Protein AF-A0A537YPH7-F1 (afdb_monomer)

Structure (mmCIF, N/CA/C/O backbone):
data_AF-A0A537YPH7-F1
#
_entry.id   AF-A0A537YPH7-F1
#
loop_
_atom_site.group_PDB
_atom_site.id
_atom_site.type_symbol
_atom_site.label_atom_id
_atom_site.label_alt_id
_atom_site.label_comp_id
_atom_site.label_asym_id
_atom_site.label_entity_id
_atom_site.label_seq_id
_atom_site.pdbx_PDB_ins_code
_atom_site.Cartn_x
_atom_site.Cartn_y
_atom_site.Cartn_z
_atom_site.occupancy
_atom_site.B_iso_or_equiv
_atom_site.auth_seq_id
_atom_site.auth_comp_id
_atom_site.auth_asym_id
_atom_site.auth_atom_id
_atom_site.pdbx_PDB_model_num
ATOM 1 N N . MET A 1 1 ? -10.157 -14.800 31.820 1.00 38.41 1 MET A N 1
ATOM 2 C CA . MET A 1 1 ? -10.327 -13.381 31.424 1.00 38.41 1 MET A CA 1
ATOM 3 C C . MET A 1 1 ? -11.543 -13.272 30.513 1.00 38.41 1 MET A C 1
ATOM 5 O O . MET A 1 1 ? -11.425 -13.450 29.310 1.00 38.41 1 MET A O 1
ATOM 9 N N . SER A 1 2 ? -12.731 -13.093 31.093 1.00 36.31 2 SER A N 1
ATOM 10 C CA . SER A 1 2 ? -13.997 -13.060 30.356 1.00 36.31 2 SER A CA 1
ATOM 11 C C . SER A 1 2 ? -14.280 -11.649 29.837 1.00 36.31 2 SER A C 1
ATOM 13 O O . SER A 1 2 ? -14.644 -10.765 30.613 1.00 36.31 2 SER A O 1
ATOM 15 N N . TYR A 1 3 ? -14.134 -11.433 28.531 1.00 39.41 3 TYR A N 1
ATOM 16 C CA . TYR A 1 3 ? -14.757 -10.290 27.867 1.00 39.41 3 TYR A CA 1
ATOM 17 C C . TYR A 1 3 ? -16.272 -10.531 27.847 1.00 39.41 3 TYR A C 1
ATOM 19 O O . TYR A 1 3 ? -16.766 -11.277 27.006 1.00 39.41 3 TYR A O 1
ATOM 27 N N . ARG A 1 4 ? -17.021 -9.925 28.774 1.00 41.44 4 ARG A N 1
ATOM 28 C CA . ARG A 1 4 ? -18.464 -9.740 28.581 1.00 41.44 4 ARG A CA 1
ATOM 29 C C . ARG A 1 4 ? -18.650 -8.502 27.716 1.00 41.44 4 ARG A C 1
ATOM 31 O O . ARG A 1 4 ? -18.680 -7.378 28.205 1.00 41.44 4 ARG A O 1
ATOM 38 N N . ALA A 1 5 ? -18.682 -8.730 26.407 1.00 44.03 5 ALA A N 1
ATOM 39 C CA . ALA A 1 5 ? -19.198 -7.780 25.437 1.00 44.03 5 ALA A CA 1
ATOM 40 C C . ALA A 1 5 ? -20.730 -7.797 25.521 1.00 44.03 5 ALA A C 1
ATOM 42 O O . ALA A 1 5 ? -21.402 -8.277 24.613 1.00 44.03 5 ALA A O 1
ATOM 43 N N . ASP A 1 6 ? -21.274 -7.284 26.624 1.00 44.75 6 ASP A N 1
ATOM 44 C CA . ASP A 1 6 ? -22.671 -6.875 26.643 1.00 44.75 6 ASP A CA 1
ATOM 45 C C . ASP A 1 6 ? -22.752 -5.630 25.759 1.00 44.75 6 ASP A C 1
ATOM 47 O O . ASP A 1 6 ? -22.370 -4.517 26.126 1.00 44.75 6 ASP A O 1
ATOM 51 N N . THR A 1 7 ? -23.148 -5.864 24.513 1.00 51.25 7 THR A N 1
ATOM 52 C CA . THR A 1 7 ? -23.567 -4.834 23.574 1.00 51.25 7 THR A CA 1
ATOM 53 C C . THR A 1 7 ? -24.600 -3.984 24.299 1.00 51.25 7 THR A C 1
ATOM 55 O O . THR A 1 7 ? -25.683 -4.464 24.615 1.00 51.25 7 THR A O 1
ATOM 58 N N . ILE A 1 8 ? -24.281 -2.723 24.603 1.00 58.81 8 ILE A N 1
ATOM 59 C CA . ILE A 1 8 ? -25.312 -1.790 25.058 1.00 58.81 8 ILE A CA 1
ATOM 60 C C . ILE A 1 8 ? -26.266 -1.635 23.871 1.00 58.81 8 ILE A C 1
ATOM 62 O O . ILE A 1 8 ? -25.982 -0.889 22.931 1.00 58.81 8 ILE A O 1
ATOM 66 N N . VAL A 1 9 ? -27.370 -2.387 23.893 1.00 64.50 9 VAL A N 1
ATOM 67 C CA . VAL A 1 9 ? -28.482 -2.306 22.941 1.00 64.50 9 VAL A CA 1
ATOM 68 C C . VAL A 1 9 ? -29.220 -0.998 23.221 1.00 64.50 9 VAL A C 1
ATOM 70 O O . VAL A 1 9 ? -30.298 -0.961 23.799 1.00 64.50 9 VAL A O 1
ATOM 73 N N . GLY A 1 10 ? -28.572 0.117 22.905 1.00 82.00 10 GLY A N 1
ATOM 74 C CA . GLY A 1 10 ? -29.108 1.453 23.091 1.00 82.00 10 GLY A CA 1
ATOM 75 C C . GLY A 1 10 ? -29.064 2.213 21.779 1.00 82.00 10 GLY A C 1
ATOM 76 O O . GLY A 1 10 ? -28.122 2.087 20.998 1.00 82.00 10 GLY A O 1
ATOM 77 N N . MET A 1 11 ? -30.116 2.979 21.526 1.00 93.00 11 MET A N 1
ATOM 78 C CA . MET A 1 11 ? -30.263 3.797 20.331 1.00 93.00 11 MET A CA 1
ATOM 79 C C . MET A 1 11 ? -29.942 5.252 20.665 1.00 93.00 11 MET A C 1
ATOM 81 O O . MET A 1 11 ? -30.342 5.770 21.707 1.00 93.00 11 MET A O 1
ATOM 85 N N . LYS A 1 12 ? -29.244 5.936 19.761 1.00 92.81 12 LYS A N 1
ATOM 86 C CA . LYS A 1 12 ? -28.876 7.345 19.896 1.00 92.81 12 LYS A CA 1
ATOM 87 C C . LYS A 1 12 ? -29.172 8.099 18.615 1.00 92.81 12 LYS A C 1
ATOM 89 O O . LYS A 1 12 ? -28.810 7.673 17.520 1.00 92.81 12 LYS A O 1
ATOM 94 N N . ARG A 1 13 ? -29.770 9.281 18.756 1.00 96.12 13 ARG A N 1
ATOM 95 C CA . ARG A 1 13 ? -29.936 10.219 17.647 1.00 96.12 13 ARG A CA 1
ATOM 96 C C . ARG A 1 13 ? -28.620 10.932 17.345 1.00 96.12 13 ARG A C 1
ATOM 98 O O . ARG A 1 13 ? -28.078 11.642 18.193 1.00 96.12 13 ARG A O 1
ATOM 105 N N . CYS A 1 14 ? -28.124 10.786 16.120 1.00 96.88 14 CYS A N 1
ATOM 106 C CA . CYS A 1 14 ? -26.960 11.526 15.648 1.00 96.88 14 CYS A CA 1
ATOM 107 C C . CYS A 1 14 ? -27.280 13.023 15.547 1.00 96.88 14 CYS A C 1
ATOM 109 O O . CYS A 1 14 ? -28.210 13.417 14.846 1.00 96.88 14 CYS A O 1
ATOM 111 N N . LYS A 1 15 ? -26.473 13.885 16.179 1.00 95.88 15 LYS A N 1
ATOM 112 C CA . LYS A 1 15 ? -26.655 15.347 16.117 1.00 95.88 15 LYS A CA 1
ATOM 113 C C . LYS A 1 15 ? -26.325 15.959 14.750 1.00 95.88 15 LYS A C 1
ATOM 115 O O . LYS A 1 15 ? -26.656 17.118 14.529 1.00 95.88 15 LYS A O 1
ATOM 120 N N . LYS A 1 16 ? -25.663 15.218 13.851 1.00 96.12 16 LYS A N 1
ATOM 121 C CA . LYS A 1 16 ? -25.261 15.717 12.527 1.00 96.12 16 LYS A CA 1
ATOM 122 C C . LYS A 1 16 ? -26.254 15.356 11.422 1.00 96.12 16 LYS A C 1
ATOM 124 O O . LYS A 1 16 ? -26.670 16.254 10.703 1.00 96.12 16 LYS A O 1
ATOM 129 N N . CYS A 1 17 ? -26.622 14.081 11.285 1.00 96.38 17 CYS A N 1
ATOM 130 C CA . CYS A 1 17 ? -27.590 13.635 10.271 1.00 96.38 17 CYS A CA 1
ATOM 131 C C . CYS A 1 17 ? -29.021 13.483 10.805 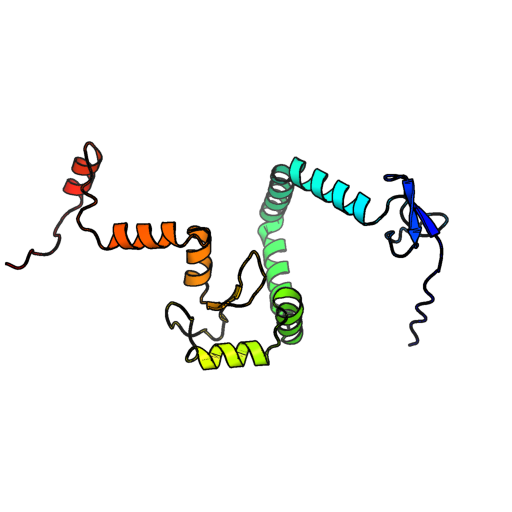1.00 96.38 17 CYS A C 1
ATOM 133 O O . CYS A 1 17 ? -29.938 13.280 10.024 1.00 96.38 17 CYS A O 1
ATOM 135 N N . GLY A 1 18 ? -29.232 13.549 12.122 1.00 95.88 18 GLY A N 1
ATOM 136 C CA . GLY A 1 18 ? -30.559 13.448 12.733 1.00 95.88 18 GLY A CA 1
ATOM 137 C C . GLY A 1 18 ? -31.134 12.032 12.828 1.00 95.88 18 GLY A C 1
ATOM 138 O O . GLY A 1 18 ? -32.172 11.871 13.465 1.00 95.88 18 GLY A O 1
ATOM 139 N N . ILE A 1 19 ? -30.468 11.026 12.253 1.00 96.81 19 ILE A N 1
ATOM 140 C CA . ILE A 1 19 ? -30.911 9.624 12.250 1.00 96.81 19 ILE A CA 1
ATOM 141 C C . ILE A 1 19 ? -30.604 8.968 13.602 1.00 96.81 19 ILE A C 1
ATOM 143 O O . ILE A 1 19 ? -29.514 9.148 14.159 1.00 96.81 19 ILE A O 1
ATOM 147 N N . THR A 1 20 ? -31.558 8.193 14.116 1.00 96.38 20 THR A N 1
ATOM 148 C CA . THR A 1 20 ? -31.376 7.330 15.288 1.00 96.38 20 THR A CA 1
ATOM 149 C C . THR A 1 20 ? -30.699 6.031 14.869 1.00 96.38 20 THR A C 1
ATOM 151 O O . THR A 1 20 ? -31.209 5.315 14.015 1.00 96.38 20 THR A O 1
ATOM 154 N N . LYS A 1 21 ? -29.532 5.750 15.448 1.00 94.06 21 LYS A N 1
ATOM 155 C CA . LYS A 1 21 ? -28.715 4.564 15.161 1.00 94.06 21 LYS A CA 1
ATOM 156 C C . LYS A 1 21 ? -28.324 3.869 16.470 1.00 94.06 21 LYS A C 1
ATOM 158 O O . LYS A 1 21 ? -28.320 4.536 17.509 1.00 94.06 21 LYS A O 1
ATOM 163 N N . PRO A 1 22 ? -27.974 2.574 16.456 1.00 95.06 22 PRO A N 1
ATOM 164 C CA . PRO A 1 22 ? -27.479 1.915 17.659 1.00 95.06 22 PRO A CA 1
ATOM 165 C C . PRO A 1 22 ? -26.162 2.546 18.124 1.00 95.06 22 PRO A C 1
ATOM 167 O O . PRO A 1 22 ? -25.418 3.108 17.320 1.00 95.06 22 PRO A O 1
ATOM 170 N N . PHE A 1 23 ? -25.847 2.454 19.418 1.00 93.50 23 PHE A N 1
ATOM 171 C CA . PHE A 1 23 ? -24.605 2.985 19.993 1.00 93.50 23 PHE A CA 1
ATOM 172 C C . PHE A 1 23 ? -23.344 2.435 19.311 1.00 93.50 23 PHE A C 1
ATOM 174 O O . PHE A 1 23 ? -22.347 3.149 19.220 1.00 93.50 23 PHE A O 1
ATOM 181 N N . SER A 1 24 ? -23.409 1.225 18.741 1.00 92.94 24 SER A N 1
ATOM 182 C CA . SER A 1 24 ? -22.349 0.649 17.903 1.00 92.94 24 SER A CA 1
ATOM 183 C C . SER A 1 24 ? -21.961 1.541 16.721 1.00 92.94 24 SER A C 1
ATOM 185 O O . SER A 1 24 ? -20.818 1.487 16.273 1.00 92.94 24 SER A O 1
ATOM 187 N N . GLU A 1 25 ? -22.861 2.406 16.248 1.00 96.06 25 GLU A N 1
ATOM 188 C CA . GLU A 1 25 ? -22.622 3.365 15.165 1.00 96.06 25 GLU A CA 1
ATOM 189 C C . GLU A 1 25 ? -21.997 4.681 15.634 1.00 96.06 25 GLU A C 1
ATOM 191 O O . GLU A 1 25 ? -21.856 5.624 14.852 1.00 96.06 25 GLU A O 1
ATOM 196 N N . PHE A 1 26 ? -21.587 4.771 16.898 1.00 95.62 26 PHE A N 1
ATOM 197 C CA . PHE A 1 26 ? -20.947 5.942 17.484 1.00 95.62 26 PHE A CA 1
ATOM 198 C C . PHE A 1 26 ? -19.594 5.555 18.085 1.00 95.62 26 PHE A C 1
ATOM 200 O O . PHE A 1 26 ? -19.397 4.452 18.585 1.00 95.62 26 PHE A O 1
ATOM 207 N N . TYR A 1 27 ? -18.621 6.465 18.032 1.00 94.44 27 TYR A N 1
ATOM 208 C CA . TYR A 1 27 ? -17.346 6.255 18.722 1.00 94.44 27 TYR A CA 1
ATOM 209 C C . TYR A 1 27 ? -17.497 6.510 20.223 1.00 94.44 27 TYR A C 1
ATOM 211 O O . TYR A 1 27 ? -18.179 7.457 20.622 1.00 94.44 27 TYR A O 1
ATOM 219 N N . LEU A 1 28 ? -16.797 5.724 21.043 1.00 93.81 28 LEU A N 1
ATOM 220 C CA . LEU A 1 28 ? -16.702 5.961 22.482 1.00 93.81 28 LEU A CA 1
ATOM 221 C C . LEU A 1 28 ? -16.009 7.302 22.769 1.00 93.81 28 LEU A C 1
ATOM 223 O O . LEU A 1 28 ? -15.057 7.700 22.090 1.00 93.81 28 LEU A O 1
ATOM 227 N N . ALA A 1 29 ? -16.490 8.015 23.782 1.00 92.62 29 ALA A N 1
ATOM 228 C CA . ALA A 1 29 ? -15.936 9.282 24.235 1.00 92.62 29 ALA A CA 1
ATOM 229 C C . ALA A 1 29 ? -16.048 9.409 25.755 1.00 92.62 29 ALA A C 1
ATOM 231 O O . ALA A 1 29 ? -17.143 9.498 26.313 1.00 92.62 29 ALA A O 1
ATOM 232 N N . LYS A 1 30 ? -14.889 9.476 26.418 1.00 89.94 30 LYS A N 1
ATOM 233 C CA . LYS A 1 30 ? -14.809 9.702 27.862 1.00 89.94 30 LYS A CA 1
ATOM 234 C C . LYS A 1 30 ? -15.396 11.077 28.205 1.00 89.94 30 LYS A C 1
ATOM 236 O O . LYS A 1 30 ? -15.078 12.062 27.543 1.00 89.94 30 LYS A O 1
ATOM 241 N N . GLY A 1 31 ? -16.245 11.126 29.230 1.00 87.56 31 GLY A N 1
ATOM 242 C CA . GLY A 1 31 ? -16.884 12.359 29.707 1.00 87.56 31 GLY A CA 1
ATOM 243 C C . GLY A 1 31 ? -18.215 12.714 29.033 1.00 87.56 31 GLY A C 1
ATOM 244 O O . GLY A 1 31 ? -18.798 13.739 29.368 1.00 87.56 31 GLY A O 1
ATOM 245 N N . MET A 1 32 ? -18.723 11.889 28.111 1.00 88.06 32 MET A N 1
ATOM 246 C CA . MET A 1 32 ? -20.086 12.036 27.583 1.00 88.06 32 MET A CA 1
ATOM 247 C C . MET A 1 32 ? -21.086 11.280 28.463 1.00 88.06 32 MET A C 1
ATOM 249 O O . MET A 1 32 ? -20.768 10.194 28.943 1.00 88.06 32 MET A O 1
ATOM 253 N N . ARG A 1 33 ? -22.302 11.826 28.635 1.00 85.75 33 ARG A N 1
ATOM 254 C CA . ARG A 1 33 ? -23.366 11.251 29.490 1.00 85.75 33 ARG A CA 1
ATOM 255 C C . ARG A 1 33 ? -23.639 9.772 29.197 1.00 85.75 33 ARG A C 1
ATOM 257 O O . ARG A 1 33 ? -23.861 9.004 30.119 1.00 85.75 33 ARG A O 1
ATOM 264 N N . ASP A 1 34 ? -23.632 9.392 27.925 1.00 87.94 34 ASP A N 1
ATOM 265 C CA . ASP A 1 34 ? -23.878 8.025 27.458 1.00 87.94 34 ASP A CA 1
ATOM 266 C C . ASP A 1 34 ? -22.599 7.322 26.978 1.00 87.94 34 ASP A C 1
ATOM 268 O O . ASP A 1 34 ? -22.666 6.287 26.322 1.00 87.94 34 ASP A O 1
ATOM 272 N N . GLY A 1 35 ? -21.423 7.898 27.247 1.00 91.06 35 GLY A N 1
ATOM 273 C CA . GLY A 1 35 ? -20.130 7.349 26.838 1.00 91.06 35 GLY A CA 1
ATOM 274 C C . GLY A 1 35 ? -19.851 7.383 25.332 1.00 91.06 35 GLY A C 1
ATOM 275 O O . GLY A 1 35 ? -18.802 6.897 24.915 1.00 91.06 35 GLY A O 1
ATOM 276 N N . HIS A 1 36 ? -20.730 7.973 24.512 1.00 93.25 36 HIS A N 1
ATOM 277 C CA . HIS A 1 36 ? -20.611 7.977 23.053 1.00 93.25 36 HIS A CA 1
ATOM 278 C C . HIS A 1 36 ? -20.582 9.401 22.482 1.00 93.25 36 HIS A C 1
ATOM 280 O O . HIS A 1 36 ? -21.252 10.319 22.964 1.00 93.25 36 HIS A O 1
ATOM 286 N N . ARG A 1 37 ? -19.835 9.598 21.389 1.00 93.31 37 ARG A N 1
ATOM 287 C CA . ARG A 1 37 ? -19.834 10.851 20.616 1.00 93.31 37 ARG A CA 1
ATOM 288 C C . ARG A 1 37 ? -21.255 11.231 20.183 1.00 93.31 37 ARG A C 1
ATOM 290 O O . ARG A 1 37 ? -22.148 10.398 20.059 1.00 93.31 37 ARG A O 1
ATOM 297 N N . SER A 1 38 ? -21.469 12.523 19.952 1.00 94.50 38 SER A N 1
ATOM 298 C CA . SER A 1 38 ? -22.756 13.060 19.494 1.00 94.50 38 SER A CA 1
ATOM 299 C C . SER A 1 38 ? -23.029 12.824 18.005 1.00 94.50 38 SER A C 1
ATOM 301 O O . SER A 1 38 ? -24.182 12.896 17.584 1.00 94.50 38 SER A O 1
ATOM 303 N N . GLU A 1 39 ? -21.994 12.553 17.211 1.00 95.81 39 GLU A N 1
ATOM 304 C CA . GLU A 1 39 ? -22.083 12.244 15.782 1.00 95.81 39 GLU A CA 1
ATOM 305 C C . GLU A 1 39 ? -21.800 10.760 15.519 1.00 95.81 39 GLU A C 1
ATOM 307 O O . GLU A 1 39 ? -20.957 10.158 16.190 1.00 95.81 39 GLU A O 1
ATOM 312 N N . CYS A 1 40 ? -22.499 10.179 14.540 1.00 96.75 40 CYS A N 1
ATOM 313 C CA . CYS A 1 40 ? -22.269 8.800 14.116 1.00 96.75 40 CYS A CA 1
ATOM 314 C C . CYS A 1 40 ? -20.938 8.659 13.361 1.00 96.75 40 CYS A C 1
ATOM 316 O O . CYS A 1 40 ? -20.378 9.639 12.855 1.00 96.75 40 CYS A O 1
ATOM 318 N N . LYS A 1 41 ? -20.451 7.420 13.252 1.00 96.81 41 LYS A N 1
ATOM 319 C CA . LYS A 1 41 ? -19.203 7.053 12.571 1.00 96.81 41 LYS A CA 1
ATOM 320 C C . LYS A 1 41 ? -19.143 7.572 11.136 1.00 96.81 41 LYS A C 1
ATOM 322 O O . LYS A 1 41 ? -18.130 8.148 10.754 1.00 96.81 41 LYS A O 1
ATOM 327 N N . GLU A 1 42 ? -20.233 7.460 10.378 1.00 96.75 42 GLU A N 1
ATOM 328 C CA . GLU A 1 42 ? -20.332 7.988 9.007 1.00 96.75 42 GLU A CA 1
ATOM 329 C C . GLU A 1 42 ? -20.152 9.508 8.951 1.00 96.75 42 GLU A C 1
ATOM 331 O O . GLU A 1 42 ? -19.345 10.013 8.175 1.00 96.75 42 GLU A O 1
ATOM 336 N N . CYS A 1 43 ? -20.869 10.251 9.800 1.00 97.25 43 CYS A N 1
ATOM 337 C CA . CYS A 1 43 ? -20.760 11.710 9.853 1.00 97.25 43 CYS A CA 1
ATOM 338 C C . CYS A 1 43 ? -19.351 12.147 10.263 1.00 97.25 43 CYS A C 1
ATOM 340 O O . CYS A 1 43 ? -18.795 13.081 9.681 1.00 97.25 43 CYS A O 1
ATOM 342 N N . HIS A 1 44 ? -18.753 11.445 11.228 1.00 96.44 44 HIS A N 1
ATOM 343 C CA . HIS A 1 44 ? -17.369 11.665 11.624 1.00 96.44 44 HIS A CA 1
ATOM 344 C C . HIS A 1 44 ? -16.407 11.383 10.456 1.00 96.44 44 HIS A C 1
ATOM 346 O O . HIS A 1 44 ? -15.541 12.208 10.167 1.00 96.44 44 HIS A O 1
ATOM 352 N N . ALA A 1 45 ? -16.569 10.261 9.750 1.00 95.38 45 ALA A N 1
ATOM 353 C CA . ALA A 1 45 ? -15.739 9.888 8.605 1.00 95.38 45 ALA A CA 1
ATOM 354 C C . ALA A 1 45 ? -15.847 10.907 7.461 1.00 95.38 45 ALA A C 1
ATOM 356 O O . ALA A 1 45 ? -14.825 11.358 6.946 1.00 95.38 45 ALA A O 1
ATOM 357 N N . ALA A 1 46 ? -17.061 11.347 7.120 1.00 94.62 46 ALA A N 1
ATOM 358 C CA . ALA A 1 46 ? -17.293 12.381 6.115 1.00 94.62 46 ALA A CA 1
ATOM 359 C C . ALA A 1 46 ? -16.618 13.707 6.501 1.00 94.62 46 ALA A C 1
ATOM 361 O O . ALA A 1 46 ? -15.927 14.323 5.686 1.00 94.62 46 ALA A O 1
ATOM 362 N N . ARG A 1 47 ? -16.747 14.122 7.768 1.00 95.38 47 ARG A N 1
ATOM 363 C CA . ARG A 1 47 ? -16.099 15.330 8.295 1.00 95.38 47 ARG A CA 1
ATOM 364 C C . ARG A 1 47 ? -14.575 15.231 8.238 1.00 95.38 47 ARG A C 1
ATOM 366 O O . ARG A 1 47 ? -13.928 16.190 7.817 1.00 95.38 47 ARG A O 1
ATOM 373 N N . GLN A 1 48 ? -14.006 14.090 8.627 1.00 93.94 48 GLN A N 1
ATOM 374 C CA . GLN A 1 48 ? -12.565 13.840 8.555 1.00 93.94 48 GLN A CA 1
ATOM 375 C C . GLN A 1 48 ? -12.060 13.838 7.109 1.00 93.94 48 GLN A C 1
ATOM 377 O O . GLN A 1 48 ? -11.075 14.512 6.814 1.00 93.94 48 GLN A O 1
ATOM 382 N N . LYS A 1 49 ? -12.767 13.167 6.189 1.00 93.75 49 LYS A N 1
ATOM 383 C CA . LYS A 1 49 ? -12.448 13.156 4.753 1.00 93.75 49 LYS A CA 1
ATOM 384 C C . LYS A 1 49 ? -12.438 14.574 4.183 1.00 93.75 49 LYS A C 1
ATOM 386 O O . LYS A 1 49 ? -11.449 14.980 3.579 1.00 93.75 49 LYS A O 1
ATOM 391 N N . ALA A 1 50 ? -13.481 15.360 4.450 1.00 94.00 50 ALA A N 1
ATOM 392 C CA . ALA A 1 50 ? -13.577 16.745 3.993 1.00 94.00 50 ALA A CA 1
ATOM 393 C C . ALA A 1 50 ? -12.510 17.661 4.621 1.00 94.00 50 ALA A C 1
ATOM 395 O O . ALA A 1 50 ? -12.053 18.615 3.989 1.00 94.00 50 ALA A O 1
ATOM 396 N N . TRP A 1 51 ? -12.114 17.420 5.876 1.00 94.31 51 TRP A N 1
ATOM 397 C CA . TRP A 1 51 ? -10.998 18.139 6.494 1.00 94.31 51 TRP A CA 1
ATOM 398 C C . TRP A 1 51 ? -9.672 17.776 5.823 1.00 94.31 51 TRP A C 1
ATOM 400 O O . TRP A 1 51 ? -8.932 18.682 5.442 1.00 94.31 51 TRP A O 1
ATOM 410 N N . TYR A 1 52 ? -9.402 16.482 5.626 1.00 90.12 52 TYR A N 1
ATOM 411 C CA . TYR A 1 52 ? -8.173 16.000 5.003 1.00 90.12 52 TYR A CA 1
ATOM 412 C C . TYR A 1 52 ? -8.036 16.506 3.568 1.00 90.12 52 TYR A C 1
ATOM 414 O O . TYR A 1 52 ? -7.002 17.069 3.241 1.00 90.12 52 TYR A O 1
ATOM 422 N N . GLN A 1 53 ? -9.083 16.411 2.743 1.00 90.88 53 GLN A N 1
ATOM 423 C CA . GLN A 1 53 ? -9.069 16.919 1.364 1.00 90.88 53 GLN A CA 1
ATOM 424 C C . GLN A 1 53 ? -8.707 18.410 1.303 1.00 90.88 53 GLN A C 1
ATOM 426 O O . GLN A 1 53 ? -7.845 18.811 0.527 1.00 90.88 53 GLN A O 1
ATOM 431 N N . ARG A 1 54 ? -9.300 19.232 2.178 1.00 93.75 54 ARG A N 1
ATOM 432 C CA . ARG A 1 54 ? -9.022 20.678 2.228 1.00 93.75 54 ARG A CA 1
ATOM 433 C C . ARG A 1 54 ? -7.652 21.021 2.812 1.00 93.75 54 ARG A C 1
ATOM 435 O O . ARG A 1 54 ? -7.085 22.053 2.474 1.00 93.75 54 ARG A O 1
ATOM 442 N N . ASN A 1 55 ? -7.121 20.182 3.700 1.00 94.69 55 ASN A N 1
ATOM 443 C CA . ASN A 1 55 ? -5.892 20.462 4.445 1.00 94.69 55 ASN A CA 1
ATOM 444 C C . ASN A 1 55 ? -4.721 19.558 4.047 1.00 94.69 55 ASN A C 1
ATOM 446 O O . ASN A 1 55 ? -3.684 19.614 4.705 1.00 94.69 55 ASN A O 1
ATOM 450 N N . GLN A 1 56 ? -4.839 18.758 2.983 1.00 89.94 56 GLN A N 1
ATOM 451 C CA . GLN A 1 56 ? -3.871 17.718 2.624 1.00 89.94 56 GLN A CA 1
ATOM 452 C C . GLN A 1 56 ? -2.453 18.283 2.508 1.00 89.94 56 GLN A C 1
ATOM 454 O O . GLN A 1 56 ? -1.536 17.811 3.179 1.00 89.94 56 GLN A O 1
ATOM 459 N N . LYS A 1 57 ? -2.283 19.355 1.723 1.00 93.50 57 LYS A N 1
ATOM 460 C CA . LYS A 1 57 ? -0.983 20.014 1.520 1.00 93.50 57 LYS A CA 1
ATOM 461 C C . LYS A 1 57 ? -0.393 20.526 2.834 1.00 93.50 57 LYS A C 1
ATOM 463 O O . LYS A 1 57 ? 0.780 20.292 3.118 1.00 93.50 57 LYS A O 1
ATOM 468 N N . ARG A 1 58 ? -1.215 21.179 3.663 1.00 92.62 58 ARG A N 1
ATOM 469 C CA . ARG A 1 58 ? -0.794 21.702 4.970 1.00 92.62 58 ARG A CA 1
ATOM 470 C C . ARG A 1 58 ? -0.408 20.572 5.924 1.00 92.62 58 ARG A C 1
ATOM 472 O O . ARG A 1 58 ? 0.629 20.663 6.570 1.00 92.62 58 ARG A O 1
ATOM 479 N N . ALA A 1 59 ? -1.205 19.509 5.994 1.00 89.94 59 ALA A N 1
ATOM 480 C CA . ALA A 1 59 ? -0.943 18.352 6.841 1.00 89.94 59 ALA A CA 1
ATOM 481 C C . ALA A 1 59 ? 0.378 17.668 6.452 1.00 89.94 59 ALA A C 1
ATOM 483 O O . ALA A 1 59 ? 1.221 17.432 7.316 1.00 89.94 59 ALA A O 1
ATOM 484 N N . ILE A 1 60 ? 0.607 17.447 5.152 1.00 90.56 60 ILE A N 1
ATOM 485 C CA . ILE A 1 60 ? 1.865 16.891 4.629 1.00 90.56 60 ILE A CA 1
ATOM 486 C C . ILE A 1 60 ? 3.049 17.803 4.974 1.00 90.56 60 ILE A C 1
ATOM 488 O O . ILE A 1 60 ? 4.068 17.326 5.473 1.00 90.56 60 ILE A O 1
ATOM 492 N N . ALA A 1 61 ? 2.922 19.114 4.753 1.00 94.50 61 ALA A N 1
ATOM 493 C CA . ALA A 1 61 ? 3.981 20.077 5.051 1.00 94.50 61 ALA A CA 1
ATOM 494 C C . ALA A 1 61 ? 4.352 20.107 6.543 1.00 94.50 61 ALA A C 1
ATOM 496 O O . ALA A 1 61 ? 5.536 20.152 6.878 1.00 94.50 61 ALA A O 1
ATOM 497 N N . VAL A 1 62 ? 3.363 20.036 7.440 1.00 94.38 62 VAL A N 1
ATOM 498 C CA . VAL A 1 62 ? 3.590 19.978 8.894 1.00 94.38 62 VAL A CA 1
ATOM 499 C C . VAL A 1 62 ? 4.347 18.708 9.279 1.00 94.38 62 VAL A C 1
ATOM 501 O O . VAL A 1 62 ? 5.355 18.793 9.981 1.00 94.38 62 VAL A O 1
ATOM 504 N N . VAL A 1 63 ? 3.916 17.546 8.777 1.00 93.25 63 VAL A N 1
ATOM 505 C CA . VAL A 1 63 ? 4.600 16.269 9.035 1.00 93.25 63 VAL A CA 1
ATOM 506 C C . VAL A 1 63 ? 6.037 16.314 8.515 1.00 93.25 63 VAL A C 1
ATOM 508 O O . VAL A 1 63 ? 6.962 15.970 9.249 1.00 93.25 63 VAL A O 1
ATOM 511 N N . ARG A 1 64 ? 6.249 16.807 7.288 1.00 94.94 64 ARG A N 1
ATOM 512 C CA . ARG A 1 64 ? 7.583 16.926 6.684 1.00 94.94 64 ARG A CA 1
ATOM 513 C C . ARG A 1 64 ? 8.496 17.844 7.496 1.00 94.94 64 ARG A C 1
ATOM 515 O O . ARG A 1 64 ? 9.650 17.496 7.731 1.00 94.94 64 ARG A O 1
ATOM 522 N N . ARG A 1 65 ? 7.982 18.990 7.958 1.00 96.06 65 ARG A N 1
ATOM 523 C CA . ARG A 1 65 ? 8.730 19.922 8.813 1.00 96.06 65 ARG A CA 1
ATOM 524 C C . ARG A 1 65 ? 9.153 19.251 10.116 1.00 96.06 65 ARG A C 1
ATOM 526 O O . ARG A 1 65 ? 10.316 19.348 10.492 1.00 96.06 65 ARG A O 1
ATOM 533 N N . TRP A 1 66 ? 8.236 18.541 10.771 1.00 95.06 66 TRP A N 1
ATOM 534 C CA . TRP A 1 66 ? 8.543 17.823 12.005 1.00 95.06 66 TRP A CA 1
ATOM 535 C C . TRP A 1 66 ? 9.592 16.727 11.780 1.00 95.06 66 TRP A C 1
ATOM 537 O O . TRP A 1 66 ? 10.547 16.646 12.546 1.00 95.06 66 TRP A O 1
ATOM 547 N N . GLN A 1 67 ? 9.461 15.934 10.711 1.00 94.88 67 GLN A N 1
ATOM 548 C CA . GLN A 1 67 ? 10.415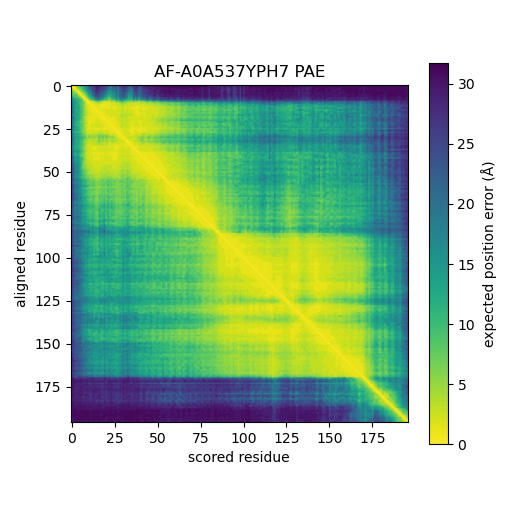 14.875 10.361 1.00 94.88 67 GLN A CA 1
ATOM 549 C C . GLN A 1 67 ? 11.810 15.419 10.055 1.00 94.88 67 GLN A C 1
ATOM 551 O O . GLN A 1 67 ? 12.790 14.779 10.417 1.00 94.88 67 GLN A O 1
ATOM 556 N N . LEU A 1 68 ? 11.912 16.581 9.401 1.00 94.88 68 LEU A N 1
ATOM 557 C CA . LEU A 1 68 ? 13.197 17.223 9.134 1.00 94.88 68 LEU A CA 1
ATOM 558 C C . LEU A 1 68 ? 13.823 17.762 10.425 1.00 94.88 68 LEU A C 1
ATOM 560 O O . LEU A 1 68 ? 14.978 17.461 10.710 1.00 94.88 68 LEU A O 1
ATOM 564 N N . ALA A 1 69 ? 13.041 18.487 11.231 1.00 97.12 69 ALA A N 1
ATOM 565 C CA . ALA A 1 69 ? 13.489 19.023 12.516 1.00 97.12 69 ALA A CA 1
ATOM 566 C C . ALA A 1 69 ? 13.851 17.921 13.530 1.00 97.12 69 ALA A C 1
ATOM 568 O O . ALA A 1 69 ? 14.677 18.134 14.406 1.00 97.12 69 ALA A O 1
ATOM 569 N N . ASN A 1 70 ? 13.256 16.731 13.401 1.00 96.69 70 ASN A N 1
ATOM 570 C CA . ASN A 1 70 ? 13.479 15.579 14.278 1.00 96.69 70 ASN A CA 1
ATOM 571 C C . ASN A 1 70 ? 14.105 14.404 13.515 1.00 96.69 70 ASN A C 1
ATOM 573 O O . ASN A 1 70 ? 13.785 13.248 13.799 1.00 96.69 70 ASN A O 1
ATOM 577 N N . ARG A 1 71 ? 14.962 14.675 12.521 1.00 95.44 71 ARG A N 1
ATOM 578 C CA . ARG A 1 71 ? 15.464 13.652 11.589 1.00 95.44 71 ARG A CA 1
ATOM 579 C C . ARG A 1 71 ? 16.096 12.466 12.304 1.00 95.44 71 ARG A C 1
ATOM 581 O O . ARG A 1 71 ? 15.734 11.329 12.017 1.00 95.44 71 ARG A O 1
ATOM 588 N N . GLU A 1 72 ? 17.002 12.724 13.238 1.00 96.31 72 GLU A N 1
ATOM 589 C CA . GLU A 1 72 ? 17.700 11.673 13.980 1.00 96.31 72 GLU A CA 1
ATOM 590 C C . GLU A 1 72 ? 16.724 10.823 14.800 1.00 96.31 72 GLU A C 1
ATOM 592 O O . GLU A 1 72 ? 16.652 9.606 14.617 1.00 96.31 72 GLU A O 1
ATOM 597 N N . ARG A 1 73 ? 15.881 11.472 15.613 1.00 94.38 73 ARG A N 1
ATOM 598 C CA . ARG A 1 73 ? 14.839 10.806 16.405 1.00 94.38 73 ARG A CA 1
ATOM 599 C C . ARG A 1 73 ? 13.898 9.978 15.530 1.00 94.38 73 ARG A C 1
ATOM 601 O O . ARG A 1 73 ? 13.560 8.850 15.883 1.00 94.38 73 ARG A O 1
ATOM 608 N N . HIS A 1 74 ? 13.479 10.517 14.387 1.00 91.94 74 HIS A N 1
ATOM 609 C CA . HIS A 1 74 ? 12.594 9.833 13.450 1.00 91.94 74 HIS A CA 1
ATOM 610 C C . HIS A 1 74 ? 13.271 8.607 12.819 1.00 91.94 74 HIS A C 1
ATOM 612 O O . HIS A 1 74 ? 12.649 7.549 12.714 1.00 91.94 74 HIS A O 1
ATOM 618 N N . LEU A 1 75 ? 14.551 8.708 12.444 1.00 93.31 75 LEU A N 1
ATOM 619 C CA . LEU A 1 75 ? 15.327 7.581 11.920 1.00 93.31 75 LEU A CA 1
ATOM 620 C C . LEU A 1 75 ? 15.551 6.493 12.981 1.00 93.31 75 LEU A C 1
ATOM 622 O O . LEU A 1 75 ? 15.370 5.313 12.675 1.00 93.31 75 LEU A O 1
ATOM 626 N N . ALA A 1 76 ? 15.882 6.873 14.218 1.00 93.06 76 ALA A N 1
ATOM 627 C CA . ALA A 1 76 ? 16.062 5.947 15.335 1.00 93.06 76 ALA A CA 1
ATOM 628 C C . ALA A 1 76 ? 14.762 5.200 15.670 1.00 93.06 76 ALA A C 1
ATOM 630 O O . ALA A 1 76 ? 14.756 3.968 15.741 1.00 93.06 76 ALA A O 1
ATOM 631 N N . TRP A 1 77 ? 13.641 5.924 15.774 1.00 90.62 77 TRP A N 1
ATOM 632 C CA . TRP A 1 77 ? 12.315 5.329 15.956 1.00 90.62 77 TRP A CA 1
ATOM 633 C C . TRP A 1 77 ? 11.978 4.349 14.827 1.00 90.62 77 TRP A C 1
ATOM 635 O O . TRP A 1 77 ? 11.576 3.218 15.094 1.00 90.62 77 TRP A O 1
ATOM 645 N N . ARG A 1 78 ? 12.210 4.735 13.563 1.00 88.81 78 ARG A N 1
ATOM 646 C CA . ARG A 1 78 ? 11.933 3.874 12.403 1.00 88.81 78 ARG A CA 1
ATOM 647 C C . ARG A 1 78 ? 12.783 2.603 12.417 1.00 88.81 78 ARG A C 1
ATOM 649 O O . ARG A 1 78 ? 12.276 1.535 12.086 1.00 88.81 78 ARG A O 1
ATOM 656 N N . LYS A 1 79 ? 14.058 2.696 12.816 1.00 87.56 79 LYS A N 1
ATOM 657 C CA . LYS A 1 79 ? 14.951 1.535 12.968 1.00 87.56 79 LYS A CA 1
ATOM 658 C C . LYS A 1 79 ? 14.407 0.562 14.016 1.00 87.56 79 LYS A C 1
ATOM 660 O O . LYS A 1 79 ? 14.292 -0.624 13.727 1.00 87.56 79 LYS A O 1
ATOM 665 N N . GLN A 1 80 ? 14.025 1.063 15.191 1.00 86.50 80 GLN A N 1
ATOM 666 C CA . GLN A 1 80 ? 13.456 0.238 16.261 1.00 86.50 80 GLN A CA 1
ATOM 667 C C . GLN A 1 80 ? 12.110 -0.379 15.866 1.00 86.50 80 GLN A C 1
ATOM 669 O O . GLN A 1 80 ? 11.876 -1.556 16.124 1.00 86.50 80 GLN A O 1
ATOM 674 N N . TYR A 1 81 ? 11.234 0.392 15.218 1.00 80.81 81 TYR A N 1
ATOM 675 C CA . TYR A 1 81 ? 9.938 -0.095 14.746 1.00 80.81 81 TYR A CA 1
ATOM 676 C C . TYR A 1 81 ? 10.099 -1.213 13.708 1.00 80.81 81 TYR A C 1
ATOM 678 O O . TYR A 1 81 ? 9.477 -2.264 13.834 1.00 80.81 81 TYR A O 1
ATOM 686 N N . ASN A 1 82 ? 10.995 -1.032 12.731 1.00 80.06 82 ASN A N 1
ATOM 687 C CA . ASN A 1 82 ? 11.285 -2.053 11.723 1.00 80.06 82 ASN A CA 1
ATOM 688 C C . ASN A 1 82 ? 11.929 -3.309 12.325 1.00 80.06 82 ASN A C 1
ATOM 690 O O . ASN A 1 82 ? 11.613 -4.407 11.882 1.00 80.06 82 ASN A O 1
ATOM 694 N N . ALA A 1 83 ? 12.792 -3.166 13.337 1.00 78.75 83 ALA A N 1
ATOM 695 C CA . ALA A 1 83 ? 13.414 -4.302 14.023 1.00 78.75 83 ALA A CA 1
ATOM 696 C C . ALA A 1 83 ? 12.401 -5.167 14.795 1.00 78.75 83 ALA A C 1
ATOM 698 O O . ALA A 1 83 ? 12.635 -6.350 15.005 1.00 78.75 83 ALA A O 1
ATOM 699 N N . LYS A 1 84 ? 11.259 -4.593 15.191 1.00 76.19 84 LYS A N 1
ATOM 700 C CA . LYS A 1 84 ? 10.162 -5.308 15.862 1.00 76.19 84 LYS A CA 1
ATOM 701 C C . LYS A 1 84 ? 9.190 -5.979 14.891 1.00 76.19 84 LYS A C 1
ATOM 703 O O . LYS A 1 84 ? 8.183 -6.531 15.330 1.00 76.19 84 LYS A O 1
ATOM 708 N N . ARG A 1 85 ? 9.426 -5.897 13.579 1.00 77.25 85 ARG A N 1
ATOM 709 C CA . ARG A 1 85 ? 8.526 -6.481 12.586 1.00 77.25 85 ARG A CA 1
ATOM 710 C C . ARG A 1 85 ? 8.669 -8.003 12.612 1.00 77.25 85 ARG A C 1
ATOM 712 O O . ARG A 1 85 ? 9.646 -8.548 12.116 1.00 77.25 85 ARG A O 1
ATOM 719 N N . THR A 1 86 ? 7.684 -8.663 13.206 1.00 83.50 86 THR A N 1
ATOM 720 C CA . THR A 1 86 ? 7.633 -10.120 13.347 1.00 83.50 86 THR A CA 1
ATOM 721 C C . THR A 1 86 ? 7.038 -10.792 12.112 1.00 83.50 86 THR A C 1
ATOM 723 O O . THR A 1 86 ? 6.371 -10.154 11.291 1.00 83.50 86 THR A O 1
ATOM 726 N N . GLU A 1 87 ? 7.216 -12.108 12.011 1.00 82.00 87 GLU A N 1
ATOM 727 C CA . GLU A 1 87 ? 6.519 -12.945 11.028 1.00 82.00 87 GLU A CA 1
ATOM 728 C C . GLU A 1 87 ? 4.999 -12.811 11.151 1.00 82.00 87 GLU A C 1
ATOM 730 O O . GLU A 1 87 ? 4.315 -12.636 10.144 1.00 82.00 87 GLU A O 1
ATOM 735 N N . LYS A 1 88 ? 4.479 -12.742 12.385 1.00 86.56 88 LYS A N 1
ATOM 736 C CA . LYS A 1 88 ? 3.063 -12.452 12.643 1.00 86.56 88 LYS A CA 1
ATOM 737 C C . LYS A 1 88 ? 2.622 -11.134 12.007 1.00 86.56 88 LYS A C 1
ATOM 739 O O . LYS A 1 88 ? 1.615 -11.103 11.315 1.00 86.56 88 LYS A O 1
ATOM 744 N N . ALA A 1 89 ? 3.407 -10.064 12.145 1.00 88.12 89 ALA A N 1
ATOM 745 C CA . ALA A 1 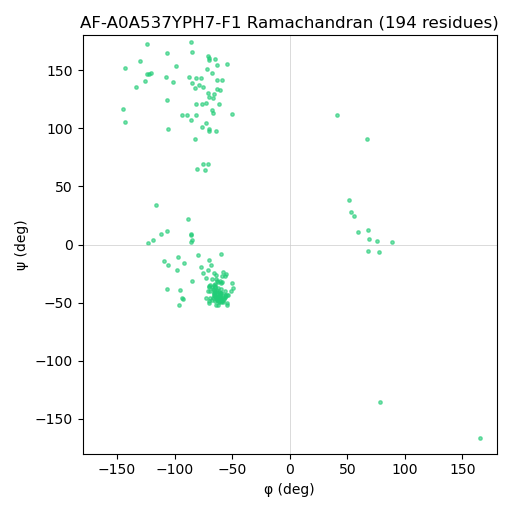89 ? 3.081 -8.783 11.517 1.00 88.12 89 ALA A CA 1
ATOM 746 C C . ALA A 1 89 ? 3.076 -8.858 9.977 1.00 88.12 89 ALA A C 1
ATOM 748 O O . ALA A 1 89 ? 2.341 -8.113 9.324 1.00 88.12 89 ALA A O 1
ATOM 749 N N . ARG A 1 90 ? 3.892 -9.739 9.378 1.00 89.00 90 ARG A N 1
ATOM 750 C CA . ARG A 1 90 ? 3.848 -10.016 7.935 1.00 89.00 90 ARG A CA 1
ATOM 751 C C . ARG A 1 90 ? 2.574 -10.774 7.560 1.00 89.00 90 ARG A C 1
ATOM 753 O O . ARG A 1 90 ? 1.895 -10.330 6.640 1.00 89.00 90 ARG A O 1
ATOM 760 N N . ALA A 1 91 ? 2.258 -11.860 8.260 1.00 92.19 91 ALA A N 1
ATOM 761 C CA . ALA A 1 91 ? 1.052 -12.651 8.022 1.00 92.19 91 ALA A CA 1
ATOM 762 C C . ALA A 1 91 ? -0.218 -11.795 8.170 1.00 92.19 91 ALA A C 1
ATOM 764 O O . ALA A 1 91 ? -1.042 -11.749 7.259 1.00 92.19 91 ALA A O 1
ATOM 765 N N . ASP A 1 92 ? -0.309 -11.011 9.248 1.00 92.06 92 ASP A N 1
ATO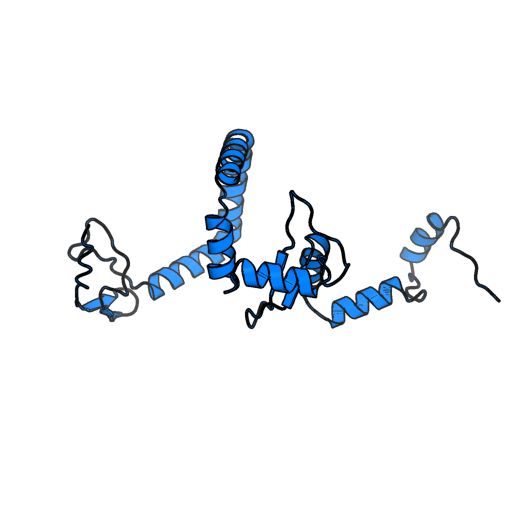M 766 C CA . ASP A 1 92 ? -1.419 -10.090 9.502 1.00 92.06 92 ASP A CA 1
ATOM 767 C C . ASP A 1 92 ? -1.549 -9.042 8.384 1.00 92.06 92 ASP A C 1
ATOM 769 O O . ASP A 1 92 ? -2.657 -8.681 7.987 1.00 92.06 92 ASP A O 1
ATOM 773 N N . HIS A 1 93 ? -0.427 -8.535 7.852 1.00 91.88 93 HIS A N 1
ATOM 774 C CA . HIS A 1 93 ? -0.442 -7.586 6.738 1.00 91.88 93 HIS A CA 1
ATOM 775 C C . HIS A 1 93 ? -0.951 -8.216 5.442 1.00 91.88 93 HIS A C 1
ATOM 777 O O . HIS A 1 93 ? -1.781 -7.589 4.780 1.00 91.88 93 HIS A O 1
ATOM 783 N N . LEU A 1 94 ? -0.474 -9.414 5.097 1.00 94.75 94 LEU A N 1
ATOM 784 C CA . LEU A 1 94 ? -0.920 -10.139 3.909 1.00 94.75 94 LEU A CA 1
ATOM 785 C C . LEU A 1 94 ? -2.427 -10.392 3.972 1.00 94.75 94 LEU A C 1
ATOM 787 O O . LEU A 1 94 ? -3.149 -9.975 3.067 1.00 94.75 94 LEU A O 1
ATOM 791 N N . LYS A 1 95 ? -2.906 -10.908 5.109 1.00 95.12 95 LYS A N 1
ATOM 792 C CA . LYS A 1 95 ? -4.322 -11.215 5.297 1.00 95.12 95 LYS A CA 1
ATOM 793 C C . LYS A 1 95 ? -5.199 -9.967 5.274 1.00 95.12 95 LYS A C 1
ATOM 795 O O . LYS A 1 95 ? -6.176 -9.915 4.546 1.00 95.12 95 LYS A O 1
ATOM 800 N N . ARG A 1 96 ? -4.853 -8.913 6.020 1.00 93.31 96 ARG A N 1
ATOM 801 C CA . ARG A 1 96 ? -5.716 -7.715 6.104 1.00 93.31 96 ARG A CA 1
ATOM 802 C C . ARG A 1 96 ? -5.751 -6.868 4.829 1.00 93.31 96 ARG A C 1
ATOM 804 O O . ARG A 1 96 ? -6.616 -6.010 4.718 1.00 93.31 96 ARG A O 1
ATOM 811 N N . THR A 1 97 ? -4.732 -6.982 3.975 1.00 92.88 97 THR A N 1
ATOM 812 C CA . THR A 1 97 ? -4.545 -6.066 2.832 1.00 92.88 97 THR A CA 1
ATOM 813 C C . THR A 1 97 ? -4.880 -6.739 1.512 1.00 92.88 97 THR A C 1
ATOM 815 O O . THR A 1 97 ? -5.448 -6.087 0.650 1.00 92.88 97 THR A O 1
ATOM 818 N N . PHE A 1 98 ? -4.534 -8.018 1.370 1.00 94.38 98 PHE A N 1
ATOM 819 C CA . PHE A 1 98 ? -4.672 -8.765 0.119 1.00 94.38 98 PHE A CA 1
ATOM 820 C C . PHE A 1 98 ? -5.521 -10.031 0.281 1.00 94.38 98 PHE A C 1
ATOM 822 O O . PHE A 1 98 ? -5.646 -10.798 -0.659 1.00 94.38 98 PHE A O 1
ATOM 829 N N . ASP A 1 99 ? -6.043 -10.286 1.483 1.00 94.12 99 ASP A N 1
ATOM 830 C CA . ASP A 1 99 ? -6.808 -11.484 1.851 1.00 94.12 99 ASP A CA 1
ATOM 831 C C . ASP A 1 99 ? -6.085 -12.840 1.691 1.00 94.12 99 ASP A C 1
ATOM 833 O O . ASP A 1 99 ? -6.679 -13.895 1.903 1.00 94.12 99 ASP A O 1
ATOM 837 N N . ILE A 1 100 ? -4.771 -12.828 1.452 1.00 96.00 100 ILE A N 1
ATOM 838 C CA . ILE A 1 100 ? -3.948 -14.035 1.285 1.00 96.00 100 ILE A CA 1
ATOM 839 C C . ILE A 1 100 ? -3.181 -14.417 2.555 1.00 96.00 100 ILE A C 1
ATOM 841 O O . ILE A 1 100 ? -2.834 -13.576 3.393 1.00 96.00 100 ILE A O 1
ATOM 845 N N . THR A 1 101 ? -2.870 -15.701 2.679 1.00 96.31 101 THR A N 1
ATOM 846 C CA . THR A 1 101 ? -1.982 -16.252 3.704 1.00 96.31 101 THR A CA 1
ATOM 847 C C . THR A 1 101 ? -0.511 -16.187 3.278 1.00 96.31 101 THR A C 1
ATOM 849 O O . THR A 1 101 ? -0.159 -15.793 2.163 1.00 96.31 101 THR A O 1
ATOM 852 N N . VAL A 1 102 ? 0.390 -16.557 4.193 1.00 95.56 102 VAL A N 1
ATOM 853 C CA . VAL A 1 102 ? 1.814 -16.728 3.861 1.00 95.56 102 VAL A CA 1
ATOM 854 C C . VAL A 1 102 ? 2.008 -17.895 2.889 1.00 95.56 102 VAL A C 1
ATOM 856 O O . VAL A 1 102 ? 2.854 -17.802 2.003 1.00 95.56 102 VAL A O 1
ATOM 859 N N . ASP A 1 103 ? 1.201 -18.947 3.009 1.00 96.88 103 ASP A N 1
ATOM 860 C CA . ASP A 1 103 ? 1.283 -20.117 2.136 1.00 96.88 103 ASP A CA 1
ATOM 861 C C . ASP A 1 103 ? 0.801 -19.794 0.724 1.00 96.88 103 ASP A C 1
ATOM 863 O O . ASP A 1 103 ? 1.478 -20.151 -0.234 1.00 96.88 103 ASP A O 1
ATOM 867 N N . ASP A 1 104 ? -0.265 -19.002 0.583 1.00 97.38 104 ASP A N 1
ATOM 868 C CA . ASP A 1 104 ? -0.712 -18.486 -0.719 1.00 97.38 104 ASP A CA 1
ATOM 869 C C . ASP A 1 104 ? 0.382 -17.644 -1.394 1.00 97.38 104 ASP A C 1
ATOM 871 O O . ASP A 1 104 ? 0.643 -17.774 -2.591 1.00 97.38 104 ASP A O 1
ATOM 875 N N . TYR A 1 105 ? 1.078 -16.800 -0.620 1.00 97.62 105 TYR A N 1
ATOM 876 C CA . TYR A 1 105 ? 2.223 -16.037 -1.121 1.00 97.62 105 TYR A CA 1
ATOM 877 C C . TYR A 1 105 ? 3.338 -16.964 -1.621 1.00 97.62 105 TYR A C 1
ATOM 879 O O . TYR A 1 105 ? 3.893 -16.742 -2.697 1.00 97.62 105 TYR A O 1
ATOM 887 N N . ASN A 1 106 ? 3.678 -17.997 -0.852 1.00 96.44 106 ASN A N 1
ATOM 888 C CA . ASN A 1 106 ? 4.715 -18.955 -1.228 1.00 96.44 106 ASN A CA 1
ATOM 889 C C . ASN A 1 106 ? 4.302 -19.798 -2.444 1.00 96.44 106 ASN A C 1
ATOM 891 O O . ASN A 1 106 ? 5.137 -20.057 -3.308 1.00 96.44 106 ASN A O 1
ATOM 895 N N . ALA A 1 107 ? 3.024 -20.164 -2.552 1.00 97.69 107 ALA A N 1
ATOM 896 C CA . ALA A 1 107 ? 2.471 -20.868 -3.701 1.00 97.69 107 ALA A CA 1
ATOM 897 C C . ALA A 1 107 ? 2.566 -20.015 -4.972 1.00 97.69 107 ALA A C 1
ATOM 899 O O . ALA A 1 107 ? 3.076 -20.487 -5.986 1.00 97.69 107 ALA A O 1
ATOM 900 N N . MET A 1 108 ? 2.187 -18.732 -4.910 1.00 97.44 108 MET A N 1
ATOM 901 C CA . MET A 1 108 ? 2.386 -17.802 -6.029 1.00 97.44 108 MET A CA 1
ATOM 902 C C . MET A 1 108 ? 3.862 -17.658 -6.397 1.00 97.44 108 MET A C 1
ATOM 904 O O . MET A 1 108 ? 4.213 -17.654 -7.575 1.00 97.44 108 MET A O 1
ATOM 908 N N . LEU A 1 109 ? 4.745 -17.564 -5.399 1.00 97.75 109 LEU A N 1
ATOM 909 C CA . LEU A 1 109 ? 6.181 -17.484 -5.638 1.00 97.75 109 LEU A CA 1
ATOM 910 C C . LEU A 1 109 ? 6.692 -18.730 -6.374 1.00 97.75 109 LEU A C 1
ATOM 912 O O . LEU A 1 109 ? 7.486 -18.589 -7.299 1.00 97.75 109 LEU A O 1
ATOM 916 N N . ALA A 1 110 ? 6.224 -19.923 -6.004 1.00 97.19 110 ALA A N 1
ATOM 917 C CA . ALA A 1 110 ? 6.585 -21.173 -6.666 1.00 97.19 110 ALA A CA 1
ATOM 918 C C . ALA A 1 110 ? 6.063 -21.239 -8.111 1.00 97.19 110 ALA A C 1
ATOM 920 O O . ALA A 1 110 ? 6.823 -21.584 -9.012 1.00 97.19 110 ALA A O 1
ATOM 921 N N . VAL A 1 111 ? 4.807 -20.839 -8.346 1.00 97.50 111 VAL A N 1
ATOM 922 C CA . VAL A 1 111 ? 4.213 -20.761 -9.696 1.00 97.50 111 VAL A CA 1
ATOM 923 C C . VAL A 1 111 ? 5.000 -19.809 -10.605 1.00 97.50 111 VAL A C 1
ATOM 925 O O . VAL A 1 111 ? 5.116 -20.053 -11.801 1.00 97.50 111 VAL A O 1
ATOM 928 N N . GLN A 1 112 ? 5.598 -18.756 -10.044 1.00 98.25 112 GLN A N 1
ATOM 929 C CA . GLN A 1 112 ? 6.423 -17.786 -1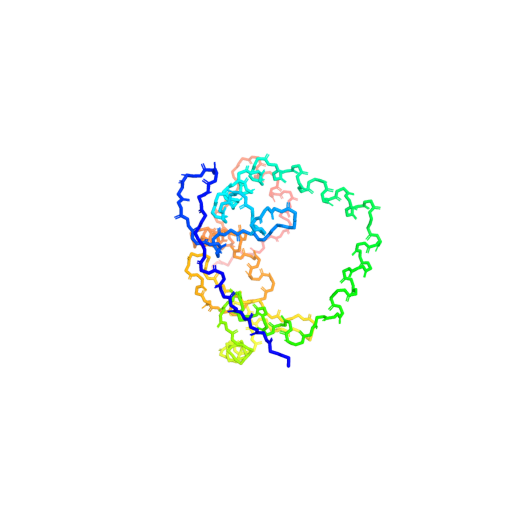0.771 1.00 98.25 112 GLN A CA 1
ATOM 930 C C . GLN A 1 112 ? 7.917 -18.162 -10.860 1.00 98.25 112 GLN A C 1
ATOM 932 O O . GLN A 1 112 ? 8.763 -17.275 -10.996 1.00 98.25 112 GLN A O 1
ATOM 937 N N . ASP A 1 113 ? 8.267 -19.443 -10.713 1.00 97.25 113 ASP A N 1
ATOM 938 C CA . ASP A 1 113 ? 9.658 -19.933 -10.682 1.00 97.25 113 ASP A CA 1
ATOM 939 C C . ASP A 1 113 ? 10.545 -19.176 -9.666 1.00 97.25 113 ASP A C 1
ATOM 941 O O . ASP A 1 113 ? 11.704 -18.821 -9.886 1.00 97.25 113 ASP A O 1
ATOM 945 N N . GLY A 1 114 ? 9.979 -18.845 -8.508 1.00 96.75 114 GLY A N 1
ATOM 946 C CA . GLY A 1 114 ? 10.677 -18.112 -7.456 1.00 96.75 114 GLY A CA 1
ATOM 947 C C . GLY A 1 114 ? 11.008 -16.657 -7.802 1.00 96.75 114 GLY A C 1
ATOM 948 O O . GLY A 1 114 ? 11.816 -16.045 -7.098 1.00 96.75 114 GLY A O 1
ATOM 949 N N . GLY A 1 115 ? 10.435 -16.097 -8.870 1.00 97.62 115 GLY A N 1
ATOM 950 C CA . GLY A 1 115 ? 10.792 -14.798 -9.432 1.00 97.62 115 GLY A CA 1
ATOM 951 C C . GLY A 1 115 ? 9.634 -13.811 -9.554 1.00 97.62 115 GLY A C 1
ATOM 952 O O . GLY A 1 115 ? 8.475 -14.118 -9.303 1.00 97.62 115 GLY A O 1
ATOM 953 N N . CYS A 1 116 ? 9.967 -12.575 -9.925 1.00 98.25 116 CYS A N 1
ATOM 954 C CA . CYS A 1 116 ? 9.006 -11.554 -10.345 1.00 98.25 116 CYS A CA 1
ATOM 955 C C . CYS A 1 116 ? 8.226 -12.013 -11.589 1.00 98.25 116 CYS A C 1
ATOM 957 O O . CYS A 1 116 ? 8.863 -12.385 -12.570 1.00 98.25 116 CYS A O 1
ATOM 959 N N . ALA A 1 117 ? 6.897 -11.868 -11.602 1.00 97.62 117 ALA A N 1
ATOM 960 C CA . ALA A 1 117 ? 6.055 -12.285 -12.733 1.00 97.62 117 ALA A CA 1
ATOM 961 C C . ALA A 1 117 ? 6.406 -11.596 -14.065 1.00 97.62 117 ALA A C 1
ATOM 963 O O . ALA A 1 117 ? 6.181 -12.156 -15.128 1.00 97.62 117 ALA A O 1
ATOM 964 N N . ILE A 1 118 ? 6.962 -10.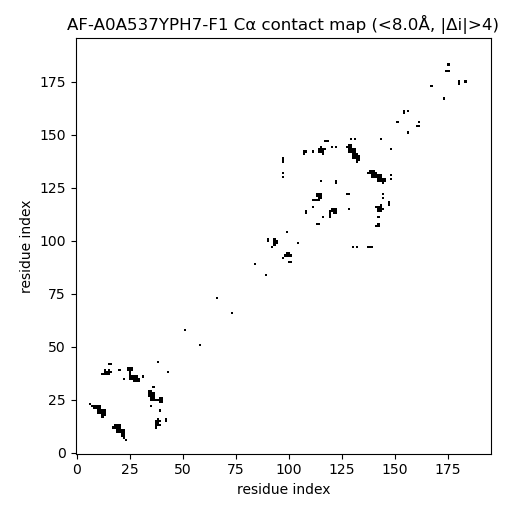379 -14.012 1.00 96.25 118 ILE A N 1
ATOM 965 C CA . ILE A 1 118 ? 7.287 -9.590 -15.212 1.00 96.25 118 ILE A CA 1
ATOM 966 C C . ILE A 1 118 ? 8.726 -9.820 -15.681 1.00 96.25 118 ILE A C 1
ATOM 968 O O . ILE A 1 118 ? 8.978 -9.966 -16.868 1.00 96.25 118 ILE A O 1
ATOM 972 N N . CYS A 1 119 ? 9.698 -9.788 -14.765 1.00 96.81 119 CYS A N 1
ATOM 973 C CA . CYS A 1 119 ? 11.121 -9.764 -15.134 1.00 96.81 119 CYS A CA 1
ATOM 974 C C . CYS A 1 119 ? 11.924 -10.967 -14.632 1.00 96.81 119 CYS A C 1
ATOM 976 O O . CYS A 1 119 ? 13.149 -10.951 -14.725 1.00 96.81 119 CYS A O 1
ATOM 978 N N . GLY A 1 120 ? 11.279 -11.945 -13.991 1.00 96.94 120 GLY A N 1
ATOM 979 C CA . GLY A 1 120 ? 11.910 -13.157 -13.456 1.00 96.94 120 GLY A CA 1
ATOM 980 C C . GLY A 1 120 ? 12.860 -12.938 -12.272 1.00 96.94 120 GLY A C 1
ATOM 981 O O . GLY A 1 120 ? 13.341 -13.892 -11.667 1.00 96.94 120 GLY A O 1
ATOM 982 N N . ARG A 1 121 ? 13.146 -11.689 -11.882 1.00 96.75 121 ARG A N 1
ATOM 983 C CA . ARG A 1 121 ? 14.103 -11.401 -10.806 1.00 96.75 121 ARG A CA 1
ATOM 984 C C . ARG A 1 121 ? 13.643 -12.004 -9.478 1.00 96.75 121 ARG A C 1
ATOM 986 O O . ARG A 1 121 ? 12.594 -11.617 -8.960 1.00 96.75 121 ARG A O 1
ATOM 993 N N . ARG A 1 122 ? 14.474 -12.882 -8.913 1.00 96.75 122 ARG A N 1
ATOM 994 C CA . ARG A 1 122 ? 14.254 -13.535 -7.616 1.00 96.75 122 ARG A CA 1
ATOM 995 C C . ARG A 1 122 ? 14.331 -12.531 -6.449 1.00 96.75 122 ARG A C 1
ATOM 997 O O . ARG A 1 122 ? 15.068 -11.539 -6.543 1.00 96.75 122 ARG A O 1
ATOM 1004 N N . PRO A 1 123 ? 13.565 -12.737 -5.360 1.00 94.38 123 PRO A N 1
ATOM 1005 C CA . PRO A 1 123 ? 13.700 -11.944 -4.144 1.00 94.38 123 PRO A CA 1
ATOM 1006 C C . PRO A 1 123 ? 15.073 -12.166 -3.502 1.00 94.38 123 PRO A C 1
ATOM 1008 O O . PRO A 1 123 ? 15.738 -13.169 -3.745 1.00 94.38 123 PRO A O 1
ATOM 1011 N N . THR A 1 124 ? 15.498 -11.230 -2.656 1.00 91.69 124 THR A N 1
ATOM 1012 C CA . THR A 1 124 ? 16.707 -11.396 -1.835 1.00 91.69 124 THR A CA 1
ATOM 1013 C C . THR A 1 124 ? 16.320 -11.651 -0.387 1.00 91.69 124 THR A C 1
ATOM 1015 O O . THR A 1 124 ? 15.207 -11.318 0.022 1.00 91.69 124 THR A O 1
ATOM 1018 N N . GLU A 1 125 ? 17.261 -12.128 0.430 1.00 84.06 125 GLU A N 1
ATOM 1019 C CA . GLU A 1 125 ? 17.065 -12.305 1.880 1.00 84.06 125 GLU A CA 1
ATOM 1020 C C . GLU A 1 125 ? 16.495 -11.050 2.564 1.00 84.06 125 GLU A C 1
ATOM 1022 O O . GLU A 1 125 ? 15.711 -11.124 3.505 1.00 84.06 125 GLU A O 1
ATOM 1027 N N . LYS A 1 126 ? 16.867 -9.865 2.064 1.00 83.19 126 LYS A N 1
ATOM 1028 C CA . LYS A 1 126 ? 16.454 -8.572 2.624 1.00 83.19 126 LYS A CA 1
ATOM 1029 C C . LYS A 1 126 ? 15.186 -8.003 1.988 1.00 83.19 126 LYS A C 1
ATOM 1031 O O . LYS A 1 126 ? 14.639 -7.035 2.519 1.00 83.19 126 LYS A O 1
ATOM 1036 N N . ARG A 1 127 ? 14.754 -8.503 0.826 1.00 86.06 127 ARG A N 1
ATOM 1037 C CA . ARG A 1 127 ? 13.654 -7.918 0.043 1.00 86.06 127 ARG A CA 1
ATOM 1038 C C . ARG A 1 127 ? 12.811 -8.996 -0.624 1.00 86.06 127 ARG A C 1
ATOM 1040 O O . ARG A 1 127 ? 13.186 -9.542 -1.658 1.00 86.06 127 ARG A O 1
ATOM 1047 N N . ALA A 1 128 ? 11.630 -9.207 -0.053 1.00 92.62 128 ALA A N 1
ATOM 1048 C CA . ALA A 1 128 ? 10.564 -9.985 -0.665 1.00 92.62 128 ALA A CA 1
ATOM 1049 C C . ALA A 1 128 ? 9.953 -9.256 -1.878 1.00 92.62 128 ALA A C 1
ATOM 1051 O O . ALA A 1 128 ? 10.076 -8.034 -2.006 1.00 92.62 128 ALA A O 1
ATOM 1052 N N . LEU A 1 129 ? 9.273 -10.008 -2.744 1.00 96.94 129 LEU A N 1
ATOM 1053 C CA . LEU A 1 129 ? 8.454 -9.448 -3.818 1.00 96.94 129 LEU A CA 1
ATOM 1054 C C . LEU A 1 129 ? 7.181 -8.801 -3.248 1.00 96.94 129 LEU A C 1
ATOM 1056 O O . LEU A 1 129 ? 6.672 -9.207 -2.200 1.00 96.94 129 LEU A O 1
ATOM 1060 N N . HIS A 1 130 ? 6.686 -7.790 -3.946 1.00 95.62 130 HIS A N 1
ATOM 1061 C CA . HIS A 1 130 ? 5.445 -7.083 -3.656 1.00 95.62 130 HIS A CA 1
ATOM 1062 C C . HIS A 1 130 ? 4.257 -7.878 -4.195 1.00 95.62 130 HIS A C 1
ATOM 1064 O O . HIS A 1 130 ? 4.375 -8.479 -5.256 1.00 95.62 130 HIS A O 1
ATOM 1070 N N . VAL A 1 131 ? 3.135 -7.871 -3.473 1.00 96.88 131 VAL A N 1
ATOM 1071 C CA . VAL A 1 131 ? 1.870 -8.431 -3.964 1.00 96.88 131 VAL A CA 1
ATOM 1072 C C . VAL A 1 131 ? 1.220 -7.378 -4.855 1.00 96.88 131 VAL A C 1
ATOM 1074 O O . VAL A 1 131 ? 0.822 -6.316 -4.371 1.00 96.88 131 VAL A O 1
ATOM 1077 N N . ASP A 1 132 ? 1.170 -7.662 -6.147 1.00 95.75 132 ASP A N 1
ATOM 1078 C CA . ASP A 1 132 ? 0.465 -6.853 -7.127 1.00 95.75 132 ASP A CA 1
ATOM 1079 C C . ASP A 1 132 ? -1.018 -7.222 -7.119 1.00 95.75 132 ASP A C 1
ATOM 1081 O O . ASP A 1 132 ? -1.379 -8.401 -7.065 1.00 95.75 132 ASP A O 1
ATOM 1085 N N . HIS A 1 133 ? -1.873 -6.209 -7.132 1.00 93.56 133 HIS A N 1
ATOM 1086 C CA . HIS A 1 133 ? -3.318 -6.372 -7.113 1.00 93.56 133 HIS A CA 1
ATOM 1087 C C . HIS A 1 133 ? -3.953 -5.301 -7.983 1.00 93.56 133 HIS A C 1
ATOM 1089 O O . HIS A 1 133 ? -3.394 -4.221 -8.171 1.00 93.56 133 HIS A O 1
ATOM 1095 N N . ASP A 1 134 ? -5.111 -5.625 -8.527 1.00 89.62 134 ASP A N 1
ATOM 1096 C CA . ASP A 1 134 ? -5.931 -4.683 -9.259 1.00 89.62 134 ASP A CA 1
ATOM 1097 C C . ASP A 1 134 ? -6.545 -3.653 -8.296 1.00 89.62 134 ASP A C 1
ATOM 1099 O O . ASP A 1 134 ? -7.100 -4.010 -7.254 1.00 89.62 134 ASP A O 1
ATOM 1103 N N . HIS A 1 135 ? -6.419 -2.364 -8.610 1.00 82.81 135 HIS A N 1
ATOM 1104 C CA . HIS A 1 135 ? -6.852 -1.292 -7.710 1.00 82.81 135 HIS A CA 1
ATOM 1105 C C . HIS A 1 135 ? -8.367 -1.024 -7.738 1.00 82.81 135 HIS A C 1
ATOM 1107 O O . HIS A 1 135 ? -8.855 -0.279 -6.884 1.00 82.81 135 HIS A O 1
ATOM 1113 N N . GLU A 1 136 ? -9.115 -1.622 -8.671 1.00 85.25 136 GLU A N 1
ATOM 1114 C CA . GLU A 1 136 ? -10.576 -1.499 -8.746 1.00 85.25 136 GLU A CA 1
ATOM 1115 C C . GLU A 1 136 ? -11.276 -2.650 -8.014 1.00 85.25 136 GLU A C 1
ATOM 1117 O O . GLU A 1 136 ? -12.189 -2.435 -7.216 1.00 85.25 136 GLU A O 1
ATOM 1122 N N . THR A 1 137 ? -10.817 -3.874 -8.256 1.00 88.44 137 THR A N 1
ATOM 1123 C CA . THR A 1 137 ? -11.414 -5.119 -7.758 1.00 88.44 137 THR A CA 1
ATOM 1124 C C . THR A 1 137 ? -10.720 -5.662 -6.512 1.00 88.44 137 THR A C 1
ATOM 1126 O O . THR A 1 137 ? -11.314 -6.437 -5.764 1.00 88.44 137 THR A O 1
ATOM 1129 N N . GLY A 1 138 ? -9.465 -5.276 -6.270 1.00 86.62 138 GLY A N 1
ATOM 1130 C CA . GLY A 1 138 ? -8.629 -5.831 -5.205 1.00 86.62 138 GLY A CA 1
ATOM 1131 C C . GLY A 1 138 ? -8.075 -7.226 -5.506 1.00 86.62 138 GLY A C 1
ATOM 1132 O O . GLY A 1 138 ? -7.401 -7.799 -4.650 1.00 86.62 138 GLY A O 1
ATOM 1133 N N . ALA A 1 139 ? -8.337 -7.784 -6.694 1.00 91.75 139 ALA A N 1
ATOM 1134 C CA . ALA A 1 139 ? -7.878 -9.116 -7.064 1.00 91.75 139 ALA A CA 1
ATOM 1135 C C . ALA A 1 139 ? -6.347 -9.161 -7.171 1.00 91.75 139 ALA A C 1
ATOM 1137 O O . ALA A 1 139 ? -5.733 -8.335 -7.847 1.00 91.75 139 ALA A O 1
ATOM 1138 N N . VAL A 1 140 ? -5.723 -10.140 -6.513 1.00 96.31 140 VAL A N 1
ATOM 1139 C CA . VAL A 1 140 ? -4.272 -10.356 -6.590 1.00 96.31 140 VAL A CA 1
ATOM 1140 C C . VAL A 1 140 ? -3.906 -10.869 -7.983 1.00 96.31 140 VAL A C 1
ATOM 1142 O O . VAL A 1 140 ? -4.465 -11.861 -8.444 1.00 96.31 140 VAL A O 1
ATOM 1145 N N . ARG A 1 141 ? -2.950 -10.203 -8.639 1.00 95.38 14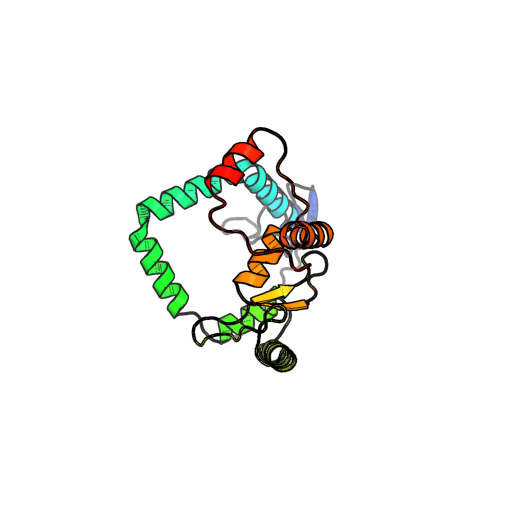1 ARG A N 1
ATOM 1146 C CA . ARG A 1 141 ? -2.447 -10.570 -9.973 1.00 95.38 141 ARG A CA 1
ATOM 1147 C C . ARG A 1 141 ? -1.187 -11.430 -9.897 1.00 95.38 141 ARG A C 1
ATOM 1149 O O . ARG A 1 141 ? -1.034 -12.363 -10.676 1.00 95.38 141 ARG A O 1
ATOM 1156 N N . GLY A 1 142 ? -0.287 -11.132 -8.960 1.00 96.62 142 GLY A N 1
ATOM 1157 C CA . GLY A 1 142 ? 0.948 -11.893 -8.780 1.00 96.62 142 GLY A CA 1
ATOM 1158 C C . GLY A 1 142 ? 1.973 -11.183 -7.905 1.00 96.62 142 GLY A C 1
ATOM 1159 O O . GLY A 1 142 ? 1.672 -10.209 -7.216 1.00 96.62 142 GLY A O 1
ATOM 1160 N N . LEU A 1 143 ? 3.211 -11.672 -7.923 1.00 98.19 143 LEU A N 1
ATOM 1161 C CA . LEU A 1 143 ? 4.319 -11.106 -7.162 1.00 98.19 143 LEU A CA 1
ATOM 1162 C C . LEU A 1 143 ? 5.307 -10.369 -8.064 1.00 98.19 143 LEU A C 1
ATOM 1164 O O . LEU A 1 143 ? 5.893 -10.953 -8.977 1.00 98.19 143 LEU A O 1
ATOM 1168 N N . LEU A 1 144 ? 5.564 -9.098 -7.761 1.00 97.62 144 LEU A N 1
ATOM 1169 C CA . LEU A 1 144 ? 6.434 -8.232 -8.551 1.00 97.62 144 LEU A CA 1
ATOM 1170 C C . LEU A 1 144 ? 7.620 -7.704 -7.747 1.00 97.62 144 LEU A C 1
ATOM 1172 O O . LEU A 1 144 ? 7.542 -7.427 -6.551 1.00 97.62 144 LEU A O 1
ATOM 1176 N N . CYS A 1 145 ? 8.758 -7.500 -8.408 1.00 97.00 145 CYS A N 1
ATOM 1177 C CA . CYS A 1 145 ? 9.860 -6.778 -7.779 1.00 97.00 145 CYS A CA 1
ATOM 1178 C C . CYS A 1 145 ? 9.510 -5.285 -7.626 1.00 97.00 145 CYS A C 1
ATOM 1180 O O . CYS A 1 145 ? 8.702 -4.747 -8.383 1.00 97.00 145 CYS A O 1
ATOM 1182 N N . PHE A 1 146 ? 10.189 -4.589 -6.705 1.00 94.88 146 PHE A N 1
ATOM 1183 C CA . PHE A 1 146 ? 9.991 -3.150 -6.461 1.00 94.88 146 PHE A CA 1
ATOM 1184 C C . PHE A 1 146 ? 10.008 -2.300 -7.745 1.00 94.88 146 PHE A C 1
ATOM 1186 O O . PHE A 1 146 ? 9.239 -1.353 -7.873 1.00 94.88 146 PHE A O 1
ATOM 1193 N N . ARG A 1 147 ? 10.875 -2.645 -8.709 1.00 95.00 147 ARG A N 1
ATOM 1194 C CA . ARG A 1 147 ? 11.007 -1.902 -9.971 1.00 95.00 147 ARG A CA 1
ATOM 1195 C C . ARG A 1 147 ? 9.819 -2.122 -10.902 1.00 95.00 147 ARG A C 1
ATOM 1197 O O . ARG A 1 147 ? 9.309 -1.147 -11.430 1.00 95.00 147 ARG A O 1
ATOM 1204 N N . CYS A 1 148 ? 9.378 -3.366 -11.084 1.00 95.75 148 CYS A N 1
ATOM 1205 C CA . CYS A 1 148 ? 8.253 -3.682 -11.966 1.00 95.75 148 CYS A CA 1
ATOM 1206 C C . CYS A 1 148 ? 6.936 -3.152 -11.390 1.00 95.75 148 CYS A C 1
ATOM 1208 O O . CYS A 1 148 ? 6.214 -2.455 -12.090 1.00 95.75 148 CYS A O 1
ATOM 1210 N N . ASN A 1 149 ? 6.688 -3.377 -10.094 1.00 94.62 149 ASN A N 1
ATOM 1211 C CA . ASN A 1 149 ? 5.498 -2.858 -9.417 1.00 94.62 149 ASN A CA 1
ATOM 1212 C C . ASN A 1 149 ? 5.455 -1.323 -9.449 1.00 94.62 149 ASN A C 1
ATOM 1214 O O . ASN A 1 149 ? 4.415 -0.725 -9.698 1.00 94.62 149 ASN A O 1
ATOM 1218 N N . GLY A 1 150 ? 6.587 -0.667 -9.167 1.00 92.31 150 GLY A N 1
ATOM 1219 C CA . GLY A 1 150 ? 6.677 0.790 -9.232 1.00 92.31 150 GLY A CA 1
ATOM 1220 C C . GLY A 1 150 ? 6.535 1.314 -10.661 1.00 92.31 150 GLY A C 1
ATOM 1221 O O . GLY A 1 150 ? 5.885 2.334 -10.865 1.00 92.31 150 GLY A O 1
ATOM 1222 N N . GLY A 1 151 ? 7.111 0.603 -11.634 1.00 92.50 151 GLY A N 1
ATOM 1223 C CA . GLY A 1 151 ? 7.039 0.921 -13.057 1.00 92.50 151 GLY A CA 1
ATOM 1224 C C . GLY A 1 151 ? 5.605 0.946 -13.573 1.00 92.50 151 GLY A C 1
ATOM 1225 O O . GLY A 1 151 ? 5.209 1.958 -14.140 1.00 92.50 151 GLY A O 1
ATOM 1226 N N . MET A 1 152 ? 4.804 -0.091 -13.296 1.00 89.94 152 MET A N 1
ATOM 1227 C CA . MET A 1 152 ? 3.388 -0.110 -13.700 1.00 89.94 152 MET A CA 1
ATOM 1228 C C . MET A 1 152 ? 2.621 1.098 -13.151 1.00 89.94 152 MET A C 1
ATOM 1230 O O . MET A 1 152 ? 1.912 1.776 -13.892 1.00 89.94 152 MET A O 1
ATOM 1234 N N . GLY A 1 153 ? 2.849 1.443 -11.879 1.00 89.31 153 GLY A N 1
ATOM 1235 C CA . GLY A 1 153 ? 2.230 2.615 -11.262 1.00 89.31 153 GLY A CA 1
ATOM 1236 C C . GLY A 1 153 ? 2.628 3.952 -11.906 1.00 89.31 153 GLY A C 1
ATOM 1237 O O . GLY A 1 153 ? 1.807 4.863 -11.954 1.00 89.31 153 GLY A O 1
ATOM 1238 N N . GLN A 1 154 ? 3.850 4.092 -12.443 1.00 91.81 154 GLN A N 1
ATOM 1239 C CA . GLN A 1 154 ? 4.254 5.311 -13.172 1.00 91.81 154 GLN A CA 1
ATOM 1240 C C . GLN A 1 154 ? 3.503 5.478 -14.495 1.00 91.81 154 GLN A C 1
ATOM 1242 O O . GLN A 1 154 ? 3.236 6.603 -14.913 1.00 91.81 154 GLN A O 1
ATOM 1247 N N . PH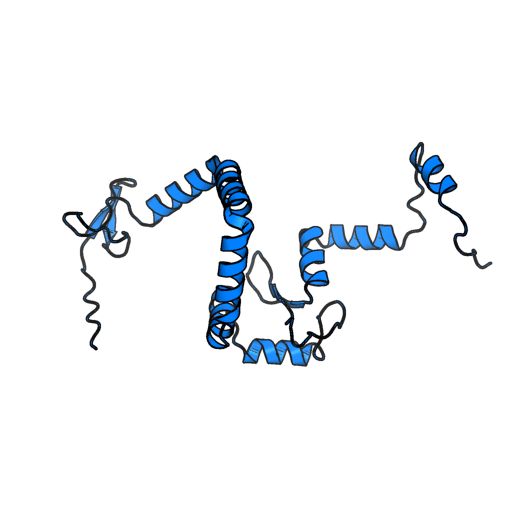E A 1 155 ? 3.115 4.369 -15.123 1.00 91.50 155 PHE A N 1
ATOM 1248 C CA . PHE A 1 155 ? 2.242 4.371 -16.294 1.00 91.50 155 PHE A CA 1
ATOM 1249 C C . PHE A 1 155 ? 0.755 4.398 -15.923 1.00 91.50 155 PHE A C 1
ATOM 1251 O O . PHE A 1 155 ? -0.082 4.278 -16.808 1.00 91.50 155 PHE A O 1
ATOM 1258 N N . ALA A 1 156 ? 0.417 4.605 -14.643 1.00 88.88 156 ALA A N 1
ATOM 1259 C CA . ALA A 1 156 ? -0.950 4.577 -14.123 1.00 88.88 156 ALA A CA 1
ATOM 1260 C C . ALA A 1 156 ? -1.707 3.283 -14.470 1.00 88.88 156 ALA A C 1
ATOM 1262 O O . ALA A 1 156 ? -2.924 3.313 -14.601 1.00 88.88 156 ALA A O 1
ATOM 1263 N N . GLU A 1 157 ? -0.972 2.177 -14.641 1.00 87.88 157 GLU A N 1
ATOM 1264 C CA . GLU A 1 157 ? -1.523 0.864 -15.002 1.00 87.88 157 GLU A CA 1
ATOM 1265 C C . GLU A 1 157 ? -2.358 0.875 -16.295 1.00 87.88 157 GLU A C 1
ATOM 1267 O O . GLU A 1 157 ? -3.200 0.010 -16.501 1.00 87.88 157 GLU A O 1
ATOM 1272 N N . ASP A 1 158 ? -2.095 1.844 -17.176 1.00 90.00 158 ASP A N 1
ATOM 1273 C CA . ASP A 1 158 ? -2.777 2.046 -18.453 1.00 90.00 158 ASP A CA 1
ATOM 1274 C C . ASP A 1 158 ? -2.061 1.239 -19.560 1.00 90.00 158 ASP A C 1
ATOM 1276 O O . ASP A 1 158 ? -0.922 1.575 -19.926 1.00 90.00 158 ASP A O 1
ATOM 1280 N N . PRO A 1 159 ? -2.691 0.179 -20.110 1.00 91.12 159 PRO A N 1
ATOM 1281 C CA . PRO A 1 159 ? -2.081 -0.653 -21.143 1.00 91.12 159 PRO A CA 1
ATOM 1282 C C . PRO A 1 159 ? -1.719 0.126 -22.409 1.00 91.12 159 PRO A C 1
ATOM 1284 O O . PRO A 1 159 ? -0.701 -0.171 -23.032 1.00 91.12 159 PRO A O 1
ATOM 1287 N N . GLU A 1 160 ? -2.488 1.156 -22.773 1.00 92.94 160 GLU A N 1
ATOM 1288 C CA . GLU A 1 160 ? -2.197 1.960 -23.960 1.00 92.94 160 GLU A CA 1
ATOM 1289 C C . GLU A 1 160 ? -0.941 2.811 -23.759 1.00 92.94 160 GLU A C 1
ATOM 1291 O O . GLU A 1 160 ? -0.145 2.988 -24.682 1.00 92.94 160 GLU A O 1
ATOM 1296 N N . ARG A 1 161 ? -0.720 3.335 -22.545 1.00 93.00 161 ARG A N 1
ATOM 1297 C CA . ARG A 1 161 ? 0.531 4.044 -22.220 1.00 93.00 161 ARG A CA 1
ATOM 1298 C C . ARG A 1 161 ? 1.733 3.118 -22.263 1.00 93.00 161 ARG A C 1
ATOM 1300 O O . ARG A 1 161 ? 2.791 3.542 -22.722 1.00 93.00 161 ARG A O 1
ATOM 1307 N N . LEU A 1 162 ? 1.579 1.889 -21.779 1.00 91.62 162 LEU A N 1
ATOM 1308 C CA . LEU A 1 162 ? 2.634 0.882 -21.834 1.00 91.62 162 LEU A CA 1
ATOM 1309 C C . LEU A 1 162 ? 2.944 0.485 -23.283 1.00 91.62 162 LEU A C 1
ATOM 1311 O O . LEU A 1 162 ? 4.117 0.422 -23.638 1.00 91.62 162 LEU A O 1
ATOM 1315 N N . ALA A 1 163 ? 1.927 0.311 -24.131 1.00 89.56 163 ALA A N 1
ATOM 1316 C CA . ALA A 1 163 ? 2.106 0.050 -25.559 1.00 89.56 163 ALA A CA 1
ATOM 1317 C C . ALA A 1 163 ? 2.863 1.192 -26.255 1.00 89.56 163 ALA A C 1
ATOM 1319 O O . ALA A 1 163 ? 3.890 0.954 -26.882 1.00 89.56 163 ALA A O 1
ATOM 1320 N N . ARG A 1 164 ? 2.464 2.451 -26.025 1.00 87.62 164 ARG A N 1
ATOM 1321 C CA . ARG A 1 164 ? 3.193 3.617 -26.558 1.00 87.62 164 ARG A CA 1
ATOM 1322 C C . ARG A 1 164 ? 4.636 3.707 -26.059 1.00 87.62 164 ARG A C 1
ATOM 1324 O O . ARG A 1 164 ? 5.497 4.224 -26.763 1.00 87.62 164 ARG A O 1
ATOM 1331 N N . ALA A 1 165 ? 4.913 3.243 -24.840 1.00 88.81 165 ALA A N 1
ATOM 1332 C CA . ALA A 1 165 ? 6.277 3.182 -24.322 1.00 88.81 165 ALA A CA 1
ATOM 1333 C C . ALA A 1 165 ? 7.119 2.120 -25.045 1.00 88.81 165 ALA A C 1
ATOM 1335 O O . ALA A 1 165 ? 8.310 2.344 -25.241 1.00 88.81 165 ALA A O 1
ATOM 1336 N N . ILE A 1 166 ? 6.515 0.998 -25.454 1.00 88.06 166 ILE A N 1
ATOM 1337 C CA . ILE A 1 166 ? 7.163 0.010 -26.327 1.00 88.06 166 ILE A CA 1
ATOM 1338 C C . ILE A 1 166 ? 7.455 0.660 -27.679 1.00 88.06 166 ILE A C 1
ATOM 1340 O O . ILE A 1 166 ? 8.617 0.691 -28.068 1.00 88.06 166 ILE A O 1
ATOM 1344 N N . ASP A 1 167 ? 6.452 1.275 -28.316 1.00 85.19 167 ASP A N 1
ATOM 1345 C CA . ASP A 1 167 ? 6.614 1.948 -29.613 1.00 85.19 167 ASP A CA 1
ATOM 1346 C C . ASP A 1 167 ? 7.738 2.993 -29.577 1.00 85.19 167 ASP A C 1
ATOM 1348 O O . ASP A 1 167 ? 8.576 3.034 -30.471 1.00 85.19 167 ASP A O 1
ATOM 1352 N N . TYR A 1 168 ? 7.816 3.801 -28.515 1.00 84.12 168 TYR A N 1
ATOM 1353 C CA . TYR A 1 168 ? 8.880 4.793 -28.332 1.00 84.12 168 TYR A CA 1
ATOM 1354 C C . TYR A 1 168 ? 10.286 4.175 -28.229 1.00 84.12 168 TYR A C 1
ATOM 1356 O O . TYR A 1 168 ? 11.264 4.809 -28.615 1.00 84.12 168 TYR A O 1
ATOM 1364 N N . LEU A 1 169 ? 10.407 2.963 -27.678 1.00 84.12 169 LEU A N 1
ATOM 1365 C CA . LEU A 1 169 ? 11.688 2.266 -27.528 1.00 84.12 169 LEU A CA 1
ATOM 1366 C C . LEU A 1 169 ? 12.093 1.483 -28.779 1.00 84.12 169 LEU A C 1
ATOM 1368 O O . LEU A 1 169 ? 13.286 1.294 -28.999 1.00 84.12 169 LEU A O 1
ATOM 1372 N N . THR A 1 170 ? 11.124 0.972 -29.539 1.00 80.94 170 THR A N 1
ATOM 1373 C CA . THR A 1 170 ? 11.370 0.041 -30.651 1.00 80.94 170 THR A CA 1
ATOM 1374 C C . THR A 1 170 ? 11.216 0.675 -32.023 1.00 80.94 170 THR A C 1
ATOM 1376 O O . THR A 1 170 ? 11.664 0.095 -33.007 1.00 80.94 170 THR A O 1
ATOM 1379 N N . CYS A 1 171 ? 10.549 1.822 -32.126 1.00 73.19 171 CYS A N 1
ATOM 1380 C CA . CYS A 1 171 ? 10.378 2.512 -33.391 1.00 73.19 171 CYS A CA 1
ATOM 1381 C C . CYS A 1 171 ? 11.497 3.548 -33.563 1.00 73.19 171 CYS A C 1
ATOM 1383 O O . CYS A 1 171 ? 11.494 4.589 -32.906 1.00 73.19 171 CYS A O 1
ATOM 1385 N N . ASP A 1 172 ? 12.400 3.308 -34.519 1.00 59.50 172 ASP A N 1
ATOM 1386 C CA . ASP A 1 172 ? 13.417 4.278 -34.972 1.00 59.50 172 ASP A CA 1
ATOM 1387 C C . ASP A 1 172 ? 12.798 5.578 -35.541 1.00 59.50 172 ASP A C 1
ATOM 1389 O O . ASP A 1 172 ? 13.491 6.554 -35.824 1.00 59.50 172 ASP A O 1
ATOM 1393 N N . GLY A 1 173 ? 11.470 5.604 -35.707 1.00 53.47 173 GLY A N 1
ATOM 1394 C CA . GLY A 1 173 ? 10.692 6.682 -36.306 1.00 53.47 173 GLY A CA 1
ATOM 1395 C C . GLY A 1 173 ? 10.295 7.828 -35.374 1.00 53.47 173 GLY A C 1
ATOM 1396 O O . GLY A 1 173 ? 9.605 8.737 -35.840 1.00 53.47 173 GLY A O 1
ATOM 1397 N N . PHE A 1 174 ? 10.719 7.861 -34.100 1.00 59.44 174 PHE A N 1
ATOM 1398 C CA . PHE A 1 174 ? 10.652 9.106 -33.316 1.00 59.44 174 PHE A CA 1
ATOM 1399 C C . PHE A 1 174 ? 11.744 10.066 -33.810 1.00 59.44 174 PHE A C 1
ATOM 1401 O O . PHE A 1 174 ? 12.696 10.382 -33.101 1.00 59.44 174 PHE A O 1
ATOM 1408 N N . ALA A 1 175 ? 11.627 10.495 -35.068 1.00 57.22 175 ALA A N 1
ATOM 1409 C CA . ALA A 1 175 ? 12.491 11.490 -35.667 1.00 57.22 175 ALA A CA 1
ATOM 1410 C C . ALA A 1 175 ? 12.217 12.818 -34.951 1.00 57.22 175 ALA A C 1
ATOM 1412 O O . ALA A 1 175 ? 11.108 13.359 -35.046 1.00 57.22 175 ALA A O 1
ATOM 1413 N N . PRO A 1 176 ? 13.182 13.348 -34.191 1.00 58.34 176 PRO A N 1
ATOM 1414 C CA . PRO A 1 176 ? 12.965 14.602 -33.509 1.00 58.34 176 PRO A CA 1
ATOM 1415 C C . PRO A 1 176 ? 12.863 15.727 -34.536 1.00 58.34 176 PRO A C 1
ATOM 1417 O O . PRO A 1 176 ? 13.828 16.020 -35.227 1.00 58.34 176 PRO A O 1
ATOM 1420 N N . SER A 1 177 ? 11.704 16.374 -34.645 1.00 58.00 177 SER A N 1
ATOM 1421 C CA . SER A 1 177 ? 11.529 17.510 -35.554 1.00 58.00 177 SER A CA 1
ATOM 1422 C C . SER A 1 177 ? 11.971 18.827 -34.906 1.00 58.00 177 SER A C 1
ATOM 1424 O O . SER A 1 177 ? 11.625 19.105 -33.753 1.00 58.00 177 SER A O 1
ATOM 1426 N N . GLY A 1 178 ? 12.658 19.689 -35.660 1.00 63.38 178 GLY A N 1
ATOM 1427 C CA . GLY A 1 178 ? 12.969 21.063 -35.250 1.00 63.38 178 GLY A CA 1
ATOM 1428 C C . GLY A 1 178 ? 14.132 21.157 -34.256 1.00 63.38 178 GLY A C 1
ATOM 1429 O O . GLY A 1 178 ? 15.163 20.517 -34.431 1.00 63.38 178 GLY A O 1
ATOM 1430 N N . ALA A 1 179 ? 13.992 21.959 -33.195 1.00 56.75 179 ALA A N 1
ATOM 1431 C CA . ALA A 1 179 ? 15.082 22.235 -32.244 1.00 56.75 179 ALA A CA 1
ATOM 1432 C C . ALA A 1 179 ? 15.665 20.978 -31.560 1.00 56.75 179 ALA A C 1
ATOM 1434 O O . ALA A 1 179 ? 16.814 20.981 -31.122 1.00 56.75 179 ALA A O 1
ATOM 1435 N N . TYR A 1 180 ? 14.893 19.892 -31.481 1.00 60.41 180 TYR A N 1
ATOM 1436 C CA . TYR A 1 180 ? 15.339 18.631 -30.887 1.00 60.41 180 TYR A CA 1
ATOM 1437 C C . TYR A 1 180 ? 16.308 17.861 -31.806 1.00 60.41 180 TYR A C 1
ATOM 1439 O O . TYR A 1 180 ? 17.166 17.127 -31.321 1.00 60.41 180 TYR A O 1
ATOM 1447 N N . GLU A 1 181 ? 16.244 18.088 -33.121 1.00 58.06 181 GLU A N 1
ATOM 1448 C CA . GLU A 1 181 ? 17.144 17.486 -34.110 1.00 58.06 181 GLU A CA 1
ATOM 1449 C C . GLU A 1 181 ? 18.591 17.979 -33.938 1.00 58.06 181 GLU A C 1
ATOM 1451 O O . GLU A 1 181 ? 19.537 17.193 -33.999 1.00 58.06 181 GLU A O 1
ATOM 1456 N N . MET A 1 182 ? 18.763 19.271 -33.626 1.00 57.59 182 MET A N 1
ATOM 1457 C CA . MET A 1 182 ? 20.073 19.869 -33.331 1.00 57.59 182 MET A CA 1
ATOM 1458 C C . MET A 1 182 ? 20.706 19.259 -32.071 1.00 57.59 182 MET A C 1
ATOM 1460 O O . MET A 1 182 ? 21.883 18.908 -32.077 1.00 57.59 182 MET A O 1
ATOM 1464 N N . ILE A 1 183 ? 19.907 19.055 -31.017 1.00 63.19 183 ILE A N 1
ATOM 1465 C CA . ILE A 1 183 ? 20.356 18.488 -29.733 1.00 63.19 183 ILE A CA 1
ATOM 1466 C C . ILE A 1 183 ? 20.709 16.995 -29.866 1.00 63.19 183 ILE A C 1
ATOM 1468 O O . ILE A 1 183 ? 21.640 16.514 -29.216 1.00 63.19 183 ILE A O 1
ATOM 1472 N N . ALA A 1 184 ? 19.974 16.248 -30.696 1.00 58.72 184 ALA A N 1
ATOM 1473 C CA . ALA A 1 184 ? 20.230 14.828 -30.931 1.00 58.72 184 ALA A CA 1
ATOM 1474 C C . ALA A 1 184 ? 21.536 14.596 -31.717 1.00 58.72 184 ALA A C 1
ATOM 1476 O O . ALA A 1 184 ? 22.311 13.706 -31.363 1.00 58.72 184 ALA A O 1
ATOM 1477 N N . ARG A 1 185 ? 21.826 15.430 -32.728 1.00 56.53 185 ARG A N 1
ATOM 1478 C CA . ARG A 1 185 ? 23.047 15.330 -33.554 1.00 56.53 185 ARG A CA 1
ATOM 1479 C C . ARG A 1 185 ? 24.337 15.595 -32.771 1.00 56.53 185 ARG A C 1
ATOM 1481 O O . ARG A 1 185 ? 25.324 14.910 -33.006 1.00 56.53 185 ARG A O 1
ATOM 1488 N N . GLU A 1 186 ? 24.330 16.511 -31.801 1.00 54.56 186 GLU A N 1
ATOM 1489 C CA . GLU A 1 186 ? 25.503 16.796 -30.949 1.00 54.56 186 GLU A CA 1
ATOM 1490 C C . GLU A 1 186 ? 25.873 15.641 -29.997 1.00 54.56 186 GLU A C 1
ATOM 1492 O O . GLU A 1 186 ? 26.987 15.597 -29.476 1.00 54.56 186 GLU A O 1
ATOM 1497 N N . ARG A 1 187 ? 24.953 14.696 -29.757 1.00 56.56 187 ARG A N 1
ATOM 1498 C CA . ARG A 1 187 ? 25.140 13.561 -28.833 1.00 56.56 187 ARG A CA 1
ATOM 1499 C C . ARG A 1 187 ? 25.282 12.208 -29.526 1.00 56.56 187 ARG A C 1
ATOM 1501 O O . ARG A 1 187 ? 25.711 11.253 -28.882 1.00 56.56 187 ARG A O 1
ATOM 1508 N N . ALA A 1 188 ? 24.945 12.113 -30.811 1.00 51.66 188 ALA A N 1
ATOM 1509 C CA . ALA A 1 188 ? 25.037 10.888 -31.598 1.00 51.66 188 ALA A CA 1
ATOM 1510 C C . ALA A 1 188 ? 26.474 10.640 -32.095 1.00 51.66 188 ALA A C 1
ATOM 1512 O O . ALA A 1 188 ? 26.761 10.643 -33.289 1.00 51.66 188 ALA A O 1
ATOM 1513 N N . GLY A 1 189 ? 27.394 10.400 -31.161 1.00 45.38 189 GLY A N 1
ATOM 1514 C CA . GLY A 1 189 ? 28.619 9.668 -31.456 1.00 45.38 189 GLY A CA 1
ATOM 1515 C C . GLY A 1 189 ? 28.289 8.180 -31.560 1.00 45.38 189 GLY A C 1
ATOM 1516 O O . GLY A 1 189 ? 28.152 7.521 -30.536 1.00 45.38 189 GLY A O 1
ATOM 1517 N N . SER A 1 190 ? 28.185 7.673 -32.790 1.00 49.66 190 SER A N 1
ATOM 1518 C CA . SER A 1 190 ? 27.995 6.256 -33.141 1.00 49.66 190 SER A CA 1
ATOM 1519 C C . SER A 1 190 ? 26.650 5.638 -32.731 1.00 49.66 190 SER A C 1
ATOM 1521 O O . SER A 1 190 ? 26.505 5.039 -31.667 1.00 49.66 190 SER A O 1
ATOM 1523 N N . LEU A 1 191 ? 25.673 5.704 -33.636 1.00 47.03 191 LEU A N 1
ATOM 1524 C CA . LEU A 1 191 ? 24.582 4.733 -33.679 1.00 47.03 191 LEU A CA 1
ATOM 1525 C C . LEU A 1 191 ? 24.824 3.810 -34.878 1.00 47.03 191 LEU A C 1
ATOM 1527 O O . LEU A 1 191 ? 24.629 4.200 -36.021 1.00 47.03 191 LEU A O 1
ATOM 1531 N N . CYS A 1 192 ? 25.371 2.633 -34.557 1.00 36.88 192 CYS A N 1
ATOM 1532 C CA . CYS A 1 192 ? 24.879 1.317 -34.975 1.00 36.88 192 CYS A CA 1
ATOM 1533 C C . CYS A 1 192 ? 24.388 1.198 -36.431 1.00 36.88 192 CYS A C 1
ATOM 1535 O O . CYS A 1 192 ? 23.342 1.728 -36.791 1.00 36.88 192 CYS A O 1
ATOM 1537 N N . GLY A 1 193 ? 25.143 0.440 -37.231 1.00 39.09 193 GLY A N 1
ATOM 1538 C CA . GLY A 1 193 ? 24.960 0.268 -38.668 1.00 39.09 193 GLY A CA 1
ATOM 1539 C C . GLY A 1 193 ? 23.600 -0.284 -39.097 1.00 39.09 193 GLY A C 1
ATOM 1540 O O . GLY A 1 193 ? 23.049 -1.201 -38.492 1.00 39.09 193 GLY A O 1
ATOM 1541 N N . VAL A 1 194 ? 23.121 0.265 -40.208 1.00 36.69 194 VAL A N 1
ATOM 1542 C CA . VAL A 1 194 ? 22.124 -0.354 -41.078 1.00 36.69 194 VAL A CA 1
ATOM 1543 C C . VAL A 1 194 ? 22.793 -1.502 -41.835 1.00 36.69 194 VAL A C 1
ATOM 1545 O O . VAL A 1 194 ? 23.805 -1.298 -42.504 1.00 36.69 194 VAL A O 1
ATOM 1548 N N . ALA A 1 195 ? 22.257 -2.710 -41.670 1.00 35.12 195 ALA A N 1
ATOM 1549 C CA . ALA A 1 195 ? 22.547 -3.837 -42.544 1.00 35.12 195 ALA A CA 1
ATOM 1550 C C . ALA A 1 195 ? 21.795 -3.643 -43.871 1.00 35.12 195 ALA A C 1
ATOM 15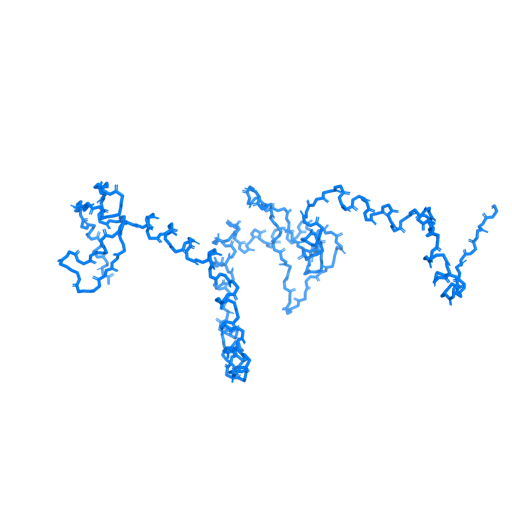52 O O . ALA A 1 195 ? 20.628 -3.242 -43.855 1.00 35.12 195 ALA A O 1
ATOM 1553 N N . GLU A 1 196 ? 22.502 -3.889 -44.974 1.00 37.22 196 GLU A N 1
ATOM 1554 C CA . GLU A 1 196 ? 21.980 -3.972 -46.347 1.00 37.22 196 GLU A CA 1
ATOM 1555 C C . GLU A 1 196 ? 21.112 -5.220 -46.564 1.00 37.22 196 GLU A C 1
ATOM 1557 O O . GLU A 1 196 ? 21.388 -6.261 -45.918 1.00 37.22 196 GLU A O 1
#

Foldseek 3Di:
DDPPPPQPQDWAQAPPPRDIDGQVQFDADPPDPVRTDSHGPVVVVVVVVVVCVVCVVVVVVVVVVVCVVCVVVNVVVVVVVVVPCDPVNVQCCCCVQLVDGPVRQVVLCVVLVCAAVPPRHHADPVGFFDFDADPPPSHTDGTHHPCVNVVCVVQVVDVVSVVVVVCVVPPPPVQPPDPVNVVVVVPPPDDDDDDD

pLDDT: mean 85.21, std 16.81, range [35.12, 98.25]

Secondary structure (DSSP, 8-state):
----------EEE-TTT--EEEGGGEEE-TTSTTSEEEEEHHHHHHHHHHHHHHHHHHHHHHHHHHHHHTHHHHHHHHHHHHHT--HHHHHHHHHHHHS--HHHHHHHHHHTTTS-TTT-PPPBTTBPPEEEE-TTT--EEEEE-HHHHHHHHHTTT-HHHHHHHHHHHH-TT----THHHHHHHTT-S---PPP-

Radius of gyration: 26.63 Å; Cα contacts (8 Å, |Δi|>4): 148; chains: 1; bounding box: 60×43×78 Å

Nearest PDB structures (foldseek):
  3fc3-assembly1_B  TM=4.334E-01  e=5.910E-06  Helicobacter pylori J99
  2gvi-assembly1_A  TM=7.194E-01  e=5.974E-01  Thermoplasma acidophilum
  6c0f-assembly1_u  TM=3.481E-01  e=8.147E+00  Saccharomyces cerevisiae BY4741
  1zbd-assembly1_B  TM=1.806E-01  e=3.410E+00  Rattus norvegicus
  4c5m-assembly2_A  TM=2.155E-01  e=8.712E+00  Staphylococcus aureus subsp. aureus Mu50

Sequence (196 aa):
MSYRADTIVGMKRCKKCGITKPFSEFYLAKGMRDGHRSECKECHAARQKAWYQRNQKRAIAVVRRWQLANRERHLAWRKQYNAKRTEKARADHLKRTFDITVDDYNAMLAVQDGGCAICGRRPTEKRALHVDHDHETGAVRGLLCFRCNGGMGQFAEDPERLARAIDYLTCDGFAPSGAYEMIARERAGSLCGVAE

Mean predicted aligned error: 12.19 Å

Solvent-accessible surface area (backbone atoms only — not comparable to full-atom values): 11730 Å² total; per-residue (Å²): 136,84,84,78,80,75,72,70,90,42,77,41,64,19,76,76,81,65,52,73,38,50,46,86,48,28,47,79,31,94,92,38,96,82,40,40,47,60,42,32,49,68,60,49,49,53,52,49,50,57,48,44,70,77,37,43,71,58,54,53,51,53,52,52,52,49,44,63,79,35,40,67,62,49,50,53,51,50,52,55,55,58,72,67,64,43,70,65,58,50,40,52,46,37,35,78,74,64,72,34,53,64,64,55,52,51,50,53,31,56,77,36,74,51,16,14,72,86,76,54,52,58,58,51,101,90,42,75,59,42,82,39,54,42,92,88,80,56,50,75,75,48,41,24,35,74,65,58,54,51,49,41,57,75,49,67,71,37,66,69,55,51,51,53,52,49,47,67,74,71,42,88,76,77,67,54,73,67,79,51,38,61,60,48,61,80,64,60,78,79,78,79,82,84,82,133